Protein AF-A0AAV2BQ75-F1 (afdb_monomer)

Nearest PDB structures (foldseek):
  1y71-assembly1_A  TM=6.476E-01  e=4.345E-01  Bacillus cereus
  1y71-assembly1_B  TM=6.390E-01  e=4.928E-01  Bacillus cereus
  8b6c-assembly1_T  TM=7.283E-01  e=1.531E+00  Oryctolagus cuniculus
  3df6-assembly2_D  TM=4.622E-01  e=3.696E+00  Captovirus AFV1
  8hq2-assembly2_E  TM=2.803E-01  e=2.873E+00  Homo sapiens

Solvent-accessible surface area (backbone atoms only — not comparable to full-atom values): 13532 Å² total; per-residue (Å²): 79,77,47,79,46,79,44,65,42,54,46,90,78,54,55,34,51,65,51,55,46,41,65,40,67,49,46,47,75,82,39,72,67,51,47,33,36,37,42,36,36,46,74,87,61,101,66,86,51,73,66,51,53,54,52,48,53,55,50,54,53,51,54,50,41,41,77,72,72,44,84,65,92,48,71,67,48,45,51,55,50,41,58,71,75,35,74,91,54,92,80,81,89,82,54,73,65,60,50,53,53,55,60,68,69,51,66,98,73,72,84,67,72,81,71,48,89,56,47,20,19,40,26,31,25,61,95,45,50,51,30,36,41,33,12,57,43,72,75,85,87,57,60,67,83,78,54,70,70,52,59,73,47,76,49,74,57,75,80,86,66,96,63,86,72,88,48,72,73,36,79,48,72,47,75,56,96,94,39,80,38,50,26,34,24,75,40,75,60,88,69,28,35,30,30,41,41,39,39,74,51,91,56,98,71,70,99,44,68,38,77,51,97,61,87,46,71,49,80,42,74,62,84,127

Structure (mmCIF, N/CA/C/O backbone):
data_AF-A0AAV2BQ75-F1
#
_entry.id   AF-A0AAV2BQ75-F1
#
loop_
_atom_site.group_PDB
_atom_site.id
_atom_site.type_symbol
_atom_site.label_atom_id
_atom_site.label_alt_id
_atom_site.label_comp_id
_atom_site.label_asym_id
_atom_site.label_entity_id
_atom_site.label_seq_id
_atom_site.pdbx_PDB_ins_code
_atom_site.Cartn_x
_atom_site.Cartn_y
_atom_site.Cartn_z
_atom_site.occupancy
_atom_site.B_iso_or_equiv
_atom_site.auth_seq_id
_atom_site.auth_comp_id
_atom_site.auth_asym_id
_atom_site.auth_atom_id
_atom_site.pdbx_PDB_model_num
ATOM 1 N N . LYS A 1 1 ? -0.946 -19.170 2.692 1.00 85.62 1 LYS A N 1
ATOM 2 C CA . LYS A 1 1 ? -2.153 -18.372 3.046 1.00 85.62 1 LYS A CA 1
ATOM 3 C C . LYS A 1 1 ? -2.328 -17.271 2.005 1.00 85.62 1 LYS A C 1
ATOM 5 O O . LYS A 1 1 ? -1.313 -16.802 1.504 1.00 85.62 1 LYS A O 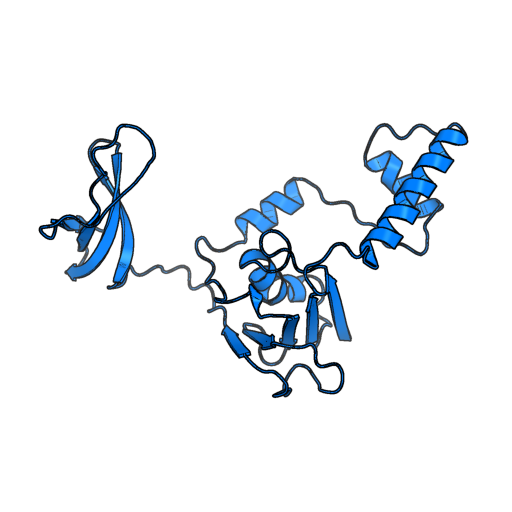1
ATOM 10 N N . GLN A 1 2 ? -3.557 -16.873 1.676 1.00 89.44 2 GLN A N 1
ATOM 11 C CA . GLN A 1 2 ? -3.816 -15.826 0.682 1.00 89.44 2 GLN A CA 1
ATOM 12 C C . GLN A 1 2 ? -4.398 -14.579 1.350 1.00 89.44 2 GLN A C 1
ATOM 14 O O . GLN A 1 2 ? -5.276 -14.702 2.202 1.00 89.44 2 GLN A O 1
ATOM 19 N N . LEU A 1 3 ? -3.894 -13.401 0.978 1.00 91.56 3 LEU A N 1
ATOM 20 C CA . LEU A 1 3 ? -4.426 -12.112 1.421 1.00 91.56 3 LEU A CA 1
ATOM 21 C C . LEU A 1 3 ? -5.226 -11.452 0.296 1.00 91.56 3 LEU A C 1
ATOM 23 O O . LEU A 1 3 ? -4.747 -11.349 -0.832 1.00 91.56 3 LEU A O 1
ATOM 27 N N . HIS A 1 4 ? -6.410 -10.941 0.620 1.00 92.00 4 HIS A N 1
ATOM 28 C CA . HIS A 1 4 ? -7.201 -10.120 -0.289 1.00 92.00 4 HIS A CA 1
ATOM 29 C C . HIS A 1 4 ? -7.451 -8.760 0.349 1.00 92.00 4 HIS A C 1
ATOM 31 O O . HIS A 1 4 ? -8.063 -8.668 1.410 1.00 92.00 4 HIS A O 1
ATOM 37 N N . ILE A 1 5 ? -6.968 -7.714 -0.311 1.00 91.31 5 ILE A N 1
ATOM 38 C CA . ILE A 1 5 ? -7.196 -6.323 0.063 1.00 91.31 5 ILE A CA 1
ATOM 39 C C . ILE A 1 5 ? -8.213 -5.744 -0.917 1.00 91.31 5 ILE A C 1
ATOM 41 O O . ILE A 1 5 ? -8.150 -6.007 -2.123 1.00 91.31 5 ILE A O 1
ATOM 45 N N . ILE A 1 6 ? -9.153 -4.968 -0.390 1.00 88.62 6 ILE A N 1
ATOM 46 C CA . ILE A 1 6 ? -10.115 -4.195 -1.169 1.00 88.62 6 ILE A CA 1
ATOM 47 C C . ILE A 1 6 ? -9.993 -2.752 -0.698 1.00 88.62 6 ILE A C 1
ATOM 49 O O . ILE A 1 6 ? -10.130 -2.482 0.494 1.00 88.62 6 ILE A O 1
ATOM 53 N N . SER A 1 7 ? -9.729 -1.844 -1.627 1.00 86.12 7 SER A N 1
ATOM 54 C CA . SER A 1 7 ? -9.770 -0.408 -1.372 1.00 86.12 7 SER A CA 1
ATOM 55 C C . SER A 1 7 ? -10.522 0.300 -2.486 1.00 86.12 7 SER A C 1
ATOM 57 O O . SER A 1 7 ? -10.735 -0.236 -3.576 1.00 86.12 7 SER A O 1
ATOM 59 N N . ASP A 1 8 ? -10.893 1.535 -2.220 1.00 82.06 8 ASP A N 1
ATOM 60 C CA . ASP A 1 8 ? -11.252 2.492 -3.245 1.00 82.06 8 ASP A CA 1
ATOM 61 C C . ASP A 1 8 ? -10.046 2.844 -4.136 1.00 82.06 8 ASP A C 1
ATOM 63 O O . ASP A 1 8 ? -8.888 2.467 -3.905 1.00 82.06 8 ASP A O 1
ATOM 67 N N . SER A 1 9 ? -10.365 3.515 -5.239 1.00 74.56 9 SER A N 1
ATOM 68 C CA . SER A 1 9 ? -9.457 3.795 -6.347 1.00 74.56 9 SER A CA 1
ATOM 69 C C . SER A 1 9 ? -8.717 5.145 -6.365 1.00 74.56 9 SER A C 1
ATOM 71 O O . SER A 1 9 ? -8.009 5.367 -7.353 1.00 74.56 9 SER A O 1
ATOM 73 N N . PRO A 1 10 ? -8.790 6.084 -5.399 1.00 77.75 10 PRO A N 1
ATOM 74 C CA . PRO A 1 10 ? -7.990 7.307 -5.489 1.00 77.75 10 PRO A CA 1
ATOM 75 C C . PRO A 1 10 ? -6.496 7.014 -5.705 1.00 77.75 10 PRO A C 1
ATOM 77 O O . PRO A 1 10 ? -5.857 6.284 -4.940 1.00 77.75 10 PRO A O 1
ATOM 80 N N . THR A 1 11 ? -5.924 7.564 -6.779 1.00 74.81 11 THR A N 1
ATOM 81 C CA . THR A 1 11 ? -4.524 7.310 -7.158 1.00 74.81 11 THR A CA 1
ATOM 82 C C . THR A 1 11 ? -3.524 7.957 -6.222 1.00 74.81 11 THR A C 1
ATOM 84 O O . THR A 1 11 ? -2.454 7.395 -6.006 1.00 74.81 11 THR A O 1
ATOM 87 N N . SER A 1 12 ? -3.879 9.090 -5.620 1.00 74.06 12 SER A N 1
ATOM 88 C CA . SER A 1 12 ? -3.068 9.738 -4.590 1.00 74.06 12 SER A CA 1
ATOM 89 C C . SER A 1 12 ? -2.943 8.880 -3.328 1.00 74.06 12 SER A C 1
ATOM 91 O O . SER A 1 12 ? -1.886 8.880 -2.703 1.00 74.06 12 SER A O 1
ATOM 93 N N . GLN A 1 13 ? -3.979 8.108 -2.982 1.00 80.25 13 GLN A N 1
ATOM 94 C CA . GLN A 1 13 ? -4.044 7.383 -1.714 1.00 80.25 13 GLN A CA 1
ATOM 95 C C . GLN A 1 13 ? -3.661 5.908 -1.830 1.00 80.25 13 GLN A C 1
ATOM 97 O O . GLN A 1 13 ? -2.773 5.467 -1.106 1.00 80.25 13 GLN A O 1
ATOM 102 N N . TYR A 1 14 ? -4.284 5.149 -2.737 1.00 86.62 14 TYR A N 1
ATOM 103 C CA . TYR A 1 14 ? -4.136 3.688 -2.782 1.00 86.62 14 TYR A CA 1
ATOM 104 C C . TYR A 1 14 ? -3.315 3.204 -3.975 1.00 86.62 14 TYR A C 1
ATOM 106 O O . TYR A 1 14 ? -2.436 2.357 -3.809 1.00 86.62 14 TYR A O 1
ATOM 114 N N . ARG A 1 15 ? -3.533 3.778 -5.165 1.00 87.88 15 ARG A N 1
ATOM 115 C CA . ARG A 1 15 ? -2.855 3.373 -6.412 1.00 87.88 15 ARG A CA 1
ATOM 116 C C . ARG A 1 15 ? -1.579 4.186 -6.675 1.00 87.88 15 ARG A C 1
ATOM 118 O O . ARG A 1 15 ? -1.436 4.801 -7.734 1.00 87.88 15 ARG A O 1
ATOM 125 N N . ASN A 1 16 ? -0.658 4.175 -5.708 1.00 89.19 16 ASN A N 1
ATOM 126 C CA . ASN A 1 16 ? 0.615 4.898 -5.770 1.00 89.19 16 ASN A CA 1
ATOM 127 C C . ASN A 1 16 ? 1.842 3.974 -5.629 1.00 89.19 16 ASN A C 1
ATOM 129 O O . ASN A 1 16 ? 1.760 2.847 -5.139 1.00 89.19 16 ASN A O 1
ATOM 133 N N . LYS A 1 17 ? 3.009 4.490 -6.037 1.00 90.31 17 LYS A N 1
ATOM 134 C CA . LYS A 1 17 ? 4.278 3.743 -6.058 1.00 90.31 17 LYS A CA 1
ATOM 135 C C . LYS A 1 17 ? 4.732 3.233 -4.685 1.00 90.31 17 LYS A C 1
ATOM 137 O O . LYS A 1 17 ? 5.311 2.154 -4.621 1.00 90.31 17 LYS A O 1
ATOM 142 N N . ARG A 1 18 ? 4.468 3.977 -3.602 1.00 90.81 18 ARG A N 1
ATOM 143 C CA . ARG A 1 18 ? 4.862 3.583 -2.239 1.00 90.81 18 ARG A CA 1
ATOM 144 C C . ARG A 1 18 ? 4.052 2.377 -1.779 1.00 90.81 18 ARG A C 1
ATOM 146 O O . ARG A 1 18 ? 4.634 1.403 -1.324 1.00 90.81 18 ARG A O 1
ATOM 153 N N . ASN A 1 19 ? 2.738 2.389 -1.991 1.00 92.50 19 ASN A N 1
ATOM 154 C CA . ASN A 1 19 ? 1.882 1.258 -1.630 1.00 92.50 19 ASN A CA 1
ATOM 155 C C . ASN A 1 19 ? 2.223 -0.005 -2.411 1.00 92.50 19 ASN A C 1
ATOM 157 O O . ASN A 1 19 ? 2.259 -1.085 -1.832 1.00 92.50 19 ASN A O 1
ATOM 161 N N . PHE A 1 20 ? 2.499 0.117 -3.710 1.00 92.94 20 PHE A N 1
ATOM 162 C CA . PHE A 1 20 ? 2.919 -1.030 -4.514 1.00 92.94 20 PHE A CA 1
ATOM 163 C C . PHE A 1 20 ? 4.245 -1.614 -4.016 1.00 92.94 20 PHE A C 1
ATOM 165 O O . PHE A 1 20 ? 4.378 -2.833 -3.925 1.00 92.94 20 PHE A O 1
ATOM 172 N N . TYR A 1 21 ? 5.188 -0.757 -3.615 1.00 92.00 21 TYR A N 1
ATOM 173 C CA . TYR A 1 21 ? 6.437 -1.189 -2.994 1.00 92.00 21 TYR A CA 1
ATOM 174 C C . TYR A 1 21 ? 6.192 -1.916 -1.663 1.00 92.00 21 TYR A C 1
ATOM 176 O O . TYR A 1 21 ? 6.639 -3.052 -1.508 1.00 92.00 21 TYR A O 1
ATOM 184 N N . LEU A 1 22 ? 5.416 -1.328 -0.741 1.00 91.81 22 LEU A N 1
ATOM 185 C CA . LEU A 1 22 ? 5.074 -1.949 0.549 1.00 91.81 22 LEU A CA 1
ATOM 186 C C . LEU A 1 22 ? 4.378 -3.302 0.365 1.00 91.81 22 LEU A C 1
ATOM 188 O O . LEU A 1 22 ? 4.742 -4.288 1.004 1.00 91.81 22 LEU A O 1
ATOM 192 N N . PHE A 1 23 ? 3.410 -3.363 -0.550 1.00 93.12 23 PHE A N 1
ATOM 193 C CA . PHE A 1 23 ? 2.672 -4.580 -0.878 1.00 93.12 23 PHE A CA 1
ATOM 194 C C . PHE A 1 23 ? 3.583 -5.694 -1.409 1.00 93.12 23 PHE A C 1
ATOM 196 O O . PHE A 1 23 ? 3.305 -6.869 -1.183 1.00 93.12 23 PHE A O 1
ATOM 203 N N . THR A 1 24 ? 4.675 -5.329 -2.083 1.00 91.69 24 THR A N 1
ATOM 204 C CA . THR A 1 24 ? 5.615 -6.285 -2.680 1.00 91.69 24 THR A CA 1
ATOM 205 C C . THR A 1 24 ? 6.710 -6.719 -1.705 1.00 91.69 24 THR A C 1
ATOM 207 O O . THR A 1 24 ? 6.972 -7.911 -1.574 1.00 91.69 24 THR A O 1
ATOM 210 N N . LYS A 1 25 ? 7.365 -5.765 -1.029 1.00 87.38 25 LYS A N 1
ATOM 211 C CA . LYS A 1 25 ? 8.604 -5.994 -0.261 1.00 87.38 25 LYS A CA 1
ATOM 212 C C . LYS A 1 25 ? 8.381 -6.078 1.251 1.00 87.38 25 LYS A C 1
ATOM 214 O O . LYS A 1 25 ? 9.019 -6.894 1.909 1.00 87.38 25 LYS A O 1
ATOM 219 N N . GLU A 1 26 ? 7.476 -5.273 1.806 1.00 86.62 26 GLU A N 1
ATOM 220 C CA . GLU A 1 26 ? 7.269 -5.207 3.261 1.00 86.62 26 GLU A CA 1
ATOM 221 C C . GLU A 1 26 ? 6.227 -6.216 3.748 1.00 86.62 26 GLU A C 1
ATOM 223 O O .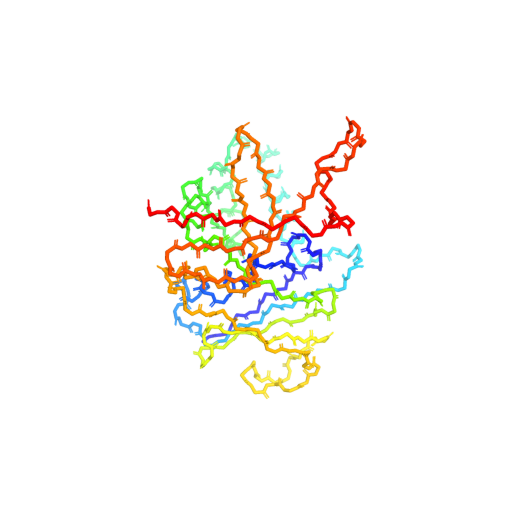 GLU A 1 26 ? 6.397 -6.824 4.804 1.00 86.62 26 GLU A O 1
ATOM 228 N N . LEU A 1 27 ? 5.182 -6.475 2.956 1.00 86.06 27 LEU A N 1
ATOM 229 C CA . LEU A 1 27 ? 4.069 -7.351 3.336 1.00 86.06 27 LEU A CA 1
ATOM 230 C C . LEU A 1 27 ? 4.527 -8.737 3.829 1.00 86.06 27 LEU A C 1
ATOM 232 O O . LEU A 1 27 ? 3.994 -9.271 4.803 1.00 86.06 27 LEU A O 1
ATOM 236 N N . VAL A 1 28 ? 5.532 -9.319 3.175 1.00 83.75 28 VAL A N 1
ATOM 237 C CA . VAL A 1 28 ? 6.062 -10.647 3.519 1.00 83.75 28 VAL A CA 1
ATOM 238 C C . VAL A 1 28 ? 6.806 -10.689 4.847 1.00 83.75 28 VAL A C 1
ATOM 240 O O . VAL A 1 28 ? 6.836 -11.750 5.470 1.00 83.75 28 VAL A O 1
ATOM 243 N N . LYS A 1 29 ? 7.375 -9.564 5.298 1.00 83.75 29 LYS A N 1
ATOM 244 C CA . LYS A 1 29 ? 8.092 -9.485 6.578 1.00 83.75 29 LYS A CA 1
ATOM 245 C C . LYS A 1 29 ? 7.123 -9.654 7.745 1.00 83.75 29 LYS A C 1
ATOM 247 O O . LYS A 1 29 ? 7.411 -10.385 8.685 1.00 83.75 29 LYS A O 1
ATOM 252 N N . TYR A 1 30 ? 5.941 -9.050 7.633 1.00 82.81 30 TYR A N 1
ATOM 253 C CA . TYR A 1 30 ? 4.885 -9.147 8.643 1.00 82.81 30 TYR A CA 1
ATOM 254 C C . TYR A 1 30 ? 4.094 -10.454 8.557 1.00 82.81 30 TYR A C 1
ATOM 256 O O . TYR A 1 30 ? 3.595 -10.953 9.565 1.00 82.81 30 TYR A O 1
ATOM 264 N N . PHE A 1 31 ? 3.984 -11.036 7.360 1.00 87.25 31 PHE A N 1
ATOM 265 C CA . PHE A 1 31 ? 3.187 -12.239 7.135 1.00 87.25 31 PHE A CA 1
ATOM 266 C C . PHE A 1 31 ? 3.961 -13.311 6.343 1.00 87.25 31 PHE A C 1
ATOM 268 O O . PHE A 1 31 ? 3.593 -13.635 5.209 1.00 87.25 31 PHE A O 1
ATOM 275 N N . PRO A 1 32 ? 4.980 -13.961 6.940 1.00 86.25 32 PRO A N 1
ATOM 276 C CA . PRO A 1 32 ? 5.860 -14.913 6.241 1.00 86.25 32 PRO A CA 1
ATOM 277 C C . PRO A 1 32 ? 5.143 -16.172 5.715 1.00 86.25 32 PRO A C 1
ATOM 279 O O . PRO A 1 32 ? 5.633 -16.866 4.818 1.00 86.25 32 PRO A O 1
ATOM 282 N N . ALA A 1 33 ? 3.953 -16.467 6.250 1.00 91.00 33 ALA A N 1
ATOM 283 C CA . ALA A 1 33 ? 3.084 -17.561 5.811 1.00 91.00 33 ALA A CA 1
ATOM 284 C C . ALA A 1 33 ? 2.223 -17.223 4.571 1.00 91.00 33 ALA A C 1
ATOM 286 O O . ALA A 1 33 ? 1.452 -18.078 4.099 1.00 91.00 33 ALA A O 1
ATOM 287 N N . LEU A 1 34 ? 2.289 -15.989 4.055 1.00 92.00 34 LEU A N 1
ATOM 288 C CA . LEU A 1 34 ? 1.624 -15.627 2.807 1.00 92.00 34 LEU A CA 1
ATOM 289 C C . LEU A 1 34 ? 2.283 -16.336 1.626 1.00 92.00 34 LEU A C 1
ATOM 291 O O . LEU A 1 34 ? 3.501 -16.389 1.482 1.00 92.00 34 LEU A O 1
ATOM 295 N N . THR A 1 35 ? 1.436 -16.903 0.778 1.00 93.19 35 THR A N 1
ATOM 296 C CA . THR A 1 35 ? 1.819 -17.539 -0.486 1.00 93.19 35 THR A CA 1
ATOM 297 C C . THR A 1 35 ? 1.479 -16.637 -1.663 1.00 93.19 35 THR A C 1
ATOM 299 O O . THR A 1 35 ? 2.180 -16.652 -2.667 1.00 93.19 35 THR A O 1
ATOM 302 N N . SER A 1 36 ? 0.424 -15.834 -1.527 1.00 93.50 36 SER A N 1
ATOM 303 C CA . SER A 1 36 ? -0.004 -14.866 -2.526 1.00 93.50 36 SER A CA 1
ATOM 304 C C . SER A 1 36 ? -0.873 -13.778 -1.899 1.00 93.50 36 SER A C 1
ATOM 306 O O . SER A 1 36 ? -1.434 -13.952 -0.811 1.00 93.50 36 SER A O 1
ATOM 308 N N . ALA A 1 37 ? -0.986 -12.652 -2.592 1.00 94.75 37 ALA A N 1
ATOM 309 C CA . ALA A 1 37 ? -1.850 -11.553 -2.203 1.00 94.75 37 ALA A CA 1
ATOM 310 C C . ALA A 1 37 ? -2.477 -10.897 -3.438 1.00 94.75 37 ALA A C 1
ATOM 312 O O . ALA A 1 37 ? -1.868 -10.847 -4.506 1.00 94.75 37 ALA A O 1
ATOM 313 N N . THR A 1 38 ? -3.687 -10.365 -3.297 1.00 95.00 38 THR A N 1
ATOM 314 C CA . THR A 1 38 ? -4.315 -9.504 -4.307 1.00 95.00 38 THR A CA 1
ATOM 315 C C . THR A 1 38 ? -4.791 -8.222 -3.658 1.00 95.00 38 THR A C 1
ATOM 317 O O . THR A 1 38 ? -5.407 -8.281 -2.595 1.00 95.00 38 THR A O 1
ATOM 320 N N . TRP A 1 39 ? -4.607 -7.098 -4.331 1.00 94.50 39 TRP A N 1
ATOM 321 C CA . TRP A 1 39 ? -5.219 -5.835 -3.954 1.00 94.50 39 TRP A CA 1
ATOM 322 C C . TRP A 1 39 ? -6.145 -5.387 -5.079 1.00 94.50 39 TRP A C 1
ATOM 324 O O . TRP A 1 39 ? -5.709 -5.202 -6.213 1.00 94.50 39 TRP A O 1
ATOM 334 N N . ASN A 1 40 ? -7.433 -5.289 -4.764 1.00 92.69 40 ASN A N 1
ATOM 335 C CA . ASN A 1 40 ? -8.504 -4.944 -5.687 1.00 92.69 40 ASN A CA 1
ATOM 336 C C . ASN A 1 40 ? -8.954 -3.507 -5.436 1.00 92.69 40 ASN A C 1
ATOM 338 O O . ASN A 1 40 ? -9.166 -3.122 -4.285 1.00 92.69 40 ASN A O 1
ATOM 342 N N . TYR A 1 41 ? -9.122 -2.754 -6.516 1.00 89.81 41 TYR A N 1
ATOM 343 C CA . TYR A 1 41 ? -9.539 -1.360 -6.488 1.00 89.81 41 TYR A CA 1
ATOM 344 C C . TYR A 1 41 ? -10.950 -1.243 -7.061 1.00 89.81 41 TYR A C 1
ATOM 346 O O . TYR A 1 41 ? -11.195 -1.659 -8.194 1.00 89.81 41 TYR A O 1
ATOM 354 N N . THR A 1 42 ? -11.887 -0.693 -6.291 1.00 84.38 42 THR A N 1
ATOM 355 C CA . THR A 1 42 ? -13.255 -0.428 -6.769 1.00 84.38 42 THR A CA 1
ATOM 356 C C . THR A 1 42 ? -13.283 0.789 -7.689 1.00 84.38 42 THR A C 1
ATOM 358 O O . THR A 1 42 ? -12.391 1.619 -7.610 1.00 84.38 42 THR A O 1
ATOM 361 N N . GLU A 1 43 ? -14.291 0.939 -8.547 1.00 74.06 43 GLU A N 1
ATOM 362 C CA . GLU A 1 43 ? -14.456 2.108 -9.433 1.00 74.06 43 GLU A CA 1
ATOM 363 C C . GLU A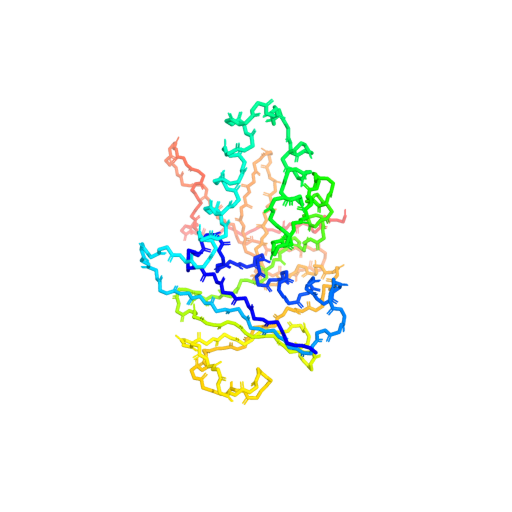 1 43 ? -14.321 3.459 -8.701 1.00 74.06 43 GLU A C 1
ATOM 365 O O . GLU A 1 43 ? -14.636 3.596 -7.515 1.00 74.06 43 GLU A O 1
ATOM 370 N N . SER A 1 44 ? -13.837 4.474 -9.423 1.00 63.06 44 SER A N 1
ATOM 371 C CA . SER A 1 44 ? -13.684 5.832 -8.889 1.00 63.06 44 SER A CA 1
ATOM 372 C C . SER A 1 44 ? -15.036 6.543 -8.916 1.00 63.06 44 SER A C 1
ATOM 374 O O . SER A 1 44 ? -15.376 7.214 -9.883 1.00 63.06 44 SER A O 1
ATOM 376 N N . GLY A 1 45 ? -15.825 6.385 -7.861 1.00 59.72 45 GLY A N 1
ATOM 377 C CA . GLY A 1 45 ? -17.093 7.088 -7.700 1.00 59.72 45 GLY A CA 1
ATOM 378 C C . GLY A 1 45 ? -17.672 6.808 -6.323 1.00 59.72 45 GLY A C 1
ATOM 379 O O . GLY A 1 45 ? -17.623 5.667 -5.890 1.00 59.72 45 GLY A O 1
ATOM 380 N N . HIS A 1 46 ? -18.149 7.871 -5.665 1.00 54.97 46 HIS A N 1
ATOM 381 C CA . HIS A 1 46 ? -18.767 8.058 -4.334 1.00 54.97 46 HIS A CA 1
ATOM 382 C C . HIS A 1 46 ? -19.592 6.912 -3.684 1.00 54.97 46 HIS A C 1
ATOM 384 O O . HIS A 1 46 ? -20.634 7.156 -3.074 1.00 54.97 46 HIS A O 1
ATOM 390 N N . GLY A 1 47 ? -19.151 5.663 -3.763 1.00 59.06 47 GLY A N 1
ATOM 391 C CA . GLY A 1 47 ? -19.714 4.528 -3.053 1.00 59.06 47 GLY A CA 1
ATOM 392 C C . GLY A 1 47 ? -18.995 4.354 -1.727 1.00 59.06 47 GLY A C 1
ATOM 393 O O . GLY A 1 47 ? -17.774 4.229 -1.697 1.00 59.06 47 GLY A O 1
ATOM 394 N N . LYS A 1 48 ? -19.756 4.324 -0.633 1.00 71.62 48 LYS A N 1
ATOM 395 C CA . LYS A 1 48 ? -19.239 3.856 0.655 1.00 71.62 48 LYS A CA 1
ATOM 396 C C . LYS A 1 48 ? -18.787 2.403 0.484 1.00 71.62 48 LYS A C 1
ATOM 398 O O . LYS A 1 48 ? -19.566 1.571 0.018 1.00 71.62 48 LYS A O 1
ATOM 403 N N . GLY A 1 49 ? -17.543 2.104 0.825 1.00 74.06 49 GLY A N 1
ATOM 404 C CA . GLY A 1 49 ? -16.977 0.763 0.790 1.00 74.06 49 GLY A CA 1
ATOM 405 C C . GLY A 1 49 ? -17.158 0.018 2.112 1.00 74.06 49 GLY A C 1
ATOM 406 O O . GLY A 1 49 ? -17.596 0.567 3.122 1.00 74.06 49 GLY A O 1
ATOM 407 N N . ALA A 1 50 ? -16.744 -1.251 2.136 1.00 78.75 50 ALA A N 1
ATOM 408 C CA . ALA A 1 50 ? -16.638 -2.016 3.381 1.00 78.75 50 ALA A CA 1
ATOM 409 C C . ALA A 1 50 ? -15.821 -1.298 4.488 1.00 78.75 50 ALA A C 1
ATOM 411 O O . ALA A 1 50 ? -16.242 -1.357 5.648 1.00 78.75 50 ALA A O 1
ATOM 412 N N . PRO A 1 51 ? -14.723 -0.568 4.177 1.00 79.38 51 PRO A N 1
ATOM 413 C CA . PRO A 1 51 ? -13.999 0.220 5.177 1.00 79.38 51 PRO A CA 1
ATOM 414 C C . PRO A 1 51 ? -14.858 1.287 5.872 1.00 79.38 51 PRO A C 1
ATOM 416 O O . PRO A 1 51 ? -14.709 1.489 7.077 1.00 79.38 51 PRO A O 1
ATOM 419 N N . ASP A 1 52 ? -15.800 1.921 5.164 1.00 84.56 52 ASP A N 1
ATOM 420 C CA . ASP A 1 52 ? -16.707 2.916 5.754 1.00 84.56 52 ASP A CA 1
ATOM 421 C C . ASP A 1 52 ? -17.652 2.289 6.781 1.00 84.56 52 ASP A C 1
ATOM 423 O O . ASP A 1 52 ? -17.971 2.909 7.796 1.00 84.56 52 ASP A O 1
ATOM 427 N N . GLY A 1 53 ? -18.075 1.042 6.549 1.00 87.88 53 GLY A N 1
ATOM 428 C CA . GLY A 1 53 ? -18.879 0.275 7.499 1.00 87.88 53 GLY A CA 1
ATOM 429 C C . GLY A 1 53 ? -18.124 0.007 8.800 1.00 87.88 53 GLY A C 1
ATOM 430 O O . GLY A 1 53 ? -18.642 0.288 9.880 1.00 87.88 53 GLY A O 1
ATOM 431 N N . ILE A 1 54 ? -16.870 -0.451 8.702 1.00 88.25 54 ILE A N 1
ATOM 432 C CA . ILE A 1 54 ? -15.995 -0.656 9.870 1.00 88.25 54 ILE A CA 1
ATOM 433 C C . ILE A 1 54 ? -15.779 0.674 10.603 1.00 88.25 54 ILE A C 1
ATOM 435 O O . ILE A 1 54 ? -15.953 0.747 11.819 1.00 88.25 54 ILE A O 1
ATOM 439 N N . GLY A 1 55 ? -15.475 1.744 9.862 1.00 90.50 55 GLY A N 1
ATOM 440 C CA . GLY A 1 55 ? -15.322 3.086 10.421 1.00 90.50 55 GLY A CA 1
ATOM 441 C C . GLY A 1 55 ? -16.587 3.586 11.123 1.00 90.50 55 GLY A C 1
ATOM 442 O O . GLY A 1 55 ? -16.496 4.225 12.169 1.00 90.50 55 GLY A O 1
ATOM 443 N N . SER A 1 56 ? -17.771 3.265 10.597 1.00 91.56 56 SER A N 1
ATOM 444 C CA . SER A 1 56 ? -19.051 3.603 11.223 1.00 91.56 56 SER A CA 1
ATOM 445 C C . SER A 1 56 ? -19.263 2.857 12.541 1.00 91.56 56 SER A C 1
ATOM 447 O O . SER A 1 56 ? -19.635 3.486 13.528 1.00 91.56 56 SER A O 1
ATOM 449 N N . VAL A 1 57 ? -18.971 1.552 12.591 1.00 93.31 57 VAL A N 1
ATOM 450 C CA . VAL A 1 57 ? -19.082 0.740 13.818 1.00 93.31 57 VAL A CA 1
ATOM 451 C C . VAL A 1 57 ? -18.141 1.252 14.908 1.00 93.31 57 VAL A C 1
ATOM 453 O O . VAL A 1 57 ? -18.557 1.393 16.057 1.00 93.31 57 VAL A O 1
ATOM 456 N N . ILE A 1 58 ? -16.896 1.578 14.546 1.00 94.31 58 ILE A N 1
ATOM 457 C CA . ILE A 1 58 ? -15.900 2.155 15.459 1.00 94.31 58 ILE A CA 1
ATOM 458 C C . ILE A 1 58 ? -16.411 3.475 16.046 1.00 94.31 58 ILE A C 1
ATOM 460 O O . ILE A 1 58 ? -16.441 3.626 17.267 1.00 94.31 58 ILE A O 1
ATOM 464 N N . LYS A 1 59 ? -16.859 4.405 15.190 1.00 93.94 59 LYS A N 1
ATOM 465 C CA . LYS A 1 59 ? -17.364 5.723 15.610 1.00 93.94 59 LYS A CA 1
ATOM 466 C C . LYS A 1 59 ? -18.580 5.601 16.520 1.00 93.94 59 LYS A C 1
ATOM 468 O O . LYS A 1 59 ? -18.545 6.097 17.636 1.00 93.94 59 LYS A O 1
ATOM 473 N N . GLN A 1 60 ? -19.597 4.846 16.102 1.00 95.12 60 GLN A N 1
ATOM 474 C CA . GLN A 1 60 ? -20.805 4.638 16.905 1.00 95.12 60 GLN A CA 1
ATOM 475 C C . GLN A 1 60 ? -20.500 3.992 18.262 1.00 95.12 60 GLN A C 1
ATOM 477 O O . GLN A 1 60 ? -21.128 4.325 19.264 1.00 95.12 60 GLN A O 1
ATOM 482 N N . SER A 1 61 ? -19.530 3.075 18.315 1.00 94.75 61 SER A N 1
ATOM 483 C CA . SER A 1 61 ? -19.136 2.423 19.567 1.00 94.75 61 SER A CA 1
ATOM 484 C C . SER A 1 61 ? -18.421 3.377 20.522 1.00 94.75 61 SER A C 1
ATOM 486 O O . SER A 1 61 ? -18.637 3.287 21.731 1.00 94.75 61 SER A O 1
ATOM 488 N N . ALA A 1 62 ? -17.601 4.288 19.993 1.00 95.38 62 ALA A N 1
ATOM 489 C CA . ALA A 1 62 ? -16.968 5.349 20.769 1.00 95.38 62 ALA A CA 1
ATOM 490 C C . ALA A 1 62 ? -18.002 6.381 21.251 1.00 95.38 62 ALA A C 1
ATOM 492 O O . ALA A 1 62 ? -18.064 6.649 22.448 1.00 95.38 62 ALA A O 1
ATOM 493 N N . ASP A 1 63 ? -18.879 6.863 20.363 1.00 96.50 63 ASP A N 1
ATOM 494 C CA . ASP A 1 63 ? -19.953 7.812 20.697 1.00 96.50 63 ASP A CA 1
ATOM 495 C C . ASP A 1 63 ? -20.861 7.258 21.801 1.00 96.50 63 ASP A C 1
ATOM 497 O O . ASP A 1 63 ? -21.190 7.949 22.764 1.00 96.50 63 ASP A O 1
ATOM 501 N N . LYS A 1 64 ? -21.220 5.971 21.709 1.00 96.56 64 LYS A N 1
ATOM 502 C CA . LYS A 1 64 ? -22.013 5.288 22.733 1.00 96.56 64 LYS A CA 1
ATOM 503 C C . LYS A 1 64 ? -21.276 5.187 24.068 1.00 96.56 64 LYS A C 1
ATOM 505 O O . LYS A 1 64 ? -21.899 5.359 25.109 1.00 96.56 64 LYS A O 1
ATOM 510 N N . ALA A 1 65 ? -19.969 4.923 24.060 1.00 96.38 65 ALA A N 1
ATOM 511 C CA . ALA A 1 65 ? -19.184 4.890 25.292 1.00 96.38 65 ALA A CA 1
ATOM 512 C C . ALA A 1 65 ? -19.160 6.265 25.981 1.00 96.38 65 ALA A C 1
ATOM 514 O O . ALA A 1 65 ? -19.352 6.326 27.196 1.00 96.38 65 ALA A O 1
ATOM 515 N N . VAL A 1 66 ? -19.010 7.348 25.210 1.00 97.00 66 VAL A N 1
ATOM 516 C CA . VAL A 1 66 ? -19.074 8.728 25.720 1.00 97.00 66 VAL A CA 1
ATOM 517 C C . VAL A 1 66 ? -20.461 9.057 26.265 1.00 97.00 66 VAL A C 1
ATOM 519 O O . VAL A 1 66 ? -20.578 9.562 27.378 1.00 97.00 66 VAL A O 1
ATOM 522 N N . ALA A 1 67 ? -21.525 8.697 25.542 1.00 96.88 67 ALA A N 1
ATOM 523 C CA . ALA A 1 67 ? -22.903 8.901 25.995 1.00 96.88 67 ALA A CA 1
ATOM 524 C C . ALA A 1 67 ? -23.238 8.142 27.296 1.00 96.88 67 ALA A C 1
ATOM 526 O O . ALA A 1 67 ? -24.090 8.577 28.066 1.00 96.88 67 ALA A O 1
ATOM 527 N N . GLU A 1 68 ? -22.559 7.023 27.558 1.00 96.38 68 GLU A N 1
ATOM 528 C CA . GLU A 1 68 ? -22.663 6.243 28.798 1.00 96.38 68 GLU A CA 1
ATOM 529 C C . GLU A 1 68 ? -21.756 6.772 29.931 1.00 96.38 68 GLU A C 1
ATOM 531 O O . GLU A 1 68 ? -21.672 6.145 30.986 1.00 96.38 68 GLU A O 1
ATOM 536 N N . GLY A 1 69 ? -21.084 7.913 29.735 1.00 95.00 69 GLY A N 1
ATOM 537 C CA . GLY A 1 69 ? -20.266 8.585 30.749 1.00 95.00 69 GLY A CA 1
ATOM 538 C C . GLY A 1 69 ? -18.790 8.174 30.782 1.00 95.00 69 GLY A C 1
ATOM 539 O O . GLY A 1 69 ? -18.133 8.400 31.793 1.00 95.00 69 GLY A O 1
ATOM 540 N N . ASN A 1 70 ? -18.262 7.551 29.720 1.00 94.50 70 ASN A N 1
ATOM 541 C CA . ASN A 1 70 ? -16.829 7.248 29.613 1.00 94.50 70 ASN A CA 1
ATOM 542 C C . ASN A 1 70 ? -16.092 8.371 28.875 1.00 94.50 70 ASN A C 1
ATOM 544 O O . ASN A 1 70 ? -16.456 8.704 27.751 1.00 94.50 70 ASN A O 1
ATOM 548 N N . ASP A 1 71 ? -14.994 8.869 29.435 1.00 95.06 71 ASP A N 1
ATOM 549 C CA . ASP A 1 71 ? -14.144 9.837 28.739 1.00 95.06 71 ASP A CA 1
ATOM 550 C C . ASP A 1 71 ? -13.151 9.143 27.792 1.00 95.06 71 ASP A C 1
ATOM 552 O O . ASP A 1 71 ? -12.515 8.146 28.144 1.00 95.06 71 ASP A O 1
ATOM 556 N N . ILE A 1 72 ? -12.993 9.697 26.585 1.00 95.62 72 ILE A N 1
ATOM 557 C CA . ILE A 1 72 ? -12.028 9.240 25.570 1.00 95.62 72 ILE A CA 1
ATOM 558 C C . ILE A 1 72 ? -11.120 10.422 25.178 1.00 95.62 72 ILE A C 1
ATOM 560 O O . ILE A 1 72 ? -11.326 11.033 24.129 1.00 95.62 72 ILE A O 1
ATOM 564 N N . PRO A 1 73 ? -10.149 10.803 26.030 1.00 95.19 73 PRO A N 1
ATOM 565 C CA . PRO A 1 73 ? -9.304 11.976 25.791 1.00 95.19 73 PRO A CA 1
ATOM 566 C C . PRO A 1 73 ? -8.180 11.725 24.776 1.00 95.19 73 PRO A C 1
ATOM 568 O O . PRO A 1 73 ? -7.635 12.676 24.219 1.00 95.19 73 PRO A O 1
ATOM 571 N N . ASP A 1 74 ? -7.816 10.462 24.545 1.00 94.12 74 ASP A N 1
ATOM 572 C CA . ASP A 1 74 ? -6.661 10.073 23.743 1.00 94.12 74 ASP A CA 1
ATOM 573 C C . ASP A 1 74 ? -6.873 8.737 23.002 1.00 94.12 74 ASP A C 1
ATOM 575 O O . ASP A 1 74 ? -7.890 8.044 23.140 1.00 94.12 74 ASP A O 1
ATOM 579 N N . THR A 1 75 ? -5.889 8.386 22.172 1.00 91.88 75 THR A N 1
ATOM 580 C CA . THR A 1 75 ? -5.897 7.170 21.351 1.00 91.88 75 THR A CA 1
ATOM 581 C C . THR A 1 75 ? -5.867 5.894 22.196 1.00 91.88 75 THR A C 1
ATOM 583 O O . THR A 1 75 ? -6.500 4.906 21.824 1.00 91.88 75 THR A O 1
ATOM 586 N N . ASP A 1 76 ? -5.185 5.901 23.344 1.00 93.44 76 ASP A N 1
ATOM 587 C CA . ASP A 1 76 ? -5.099 4.749 24.246 1.00 93.44 76 ASP A CA 1
ATOM 588 C C . ASP A 1 76 ? -6.458 4.423 24.875 1.00 93.44 76 ASP A C 1
ATOM 590 O O . ASP A 1 76 ? -6.875 3.259 24.930 1.00 93.44 76 ASP A O 1
ATOM 594 N N . ALA A 1 77 ? -7.180 5.449 25.325 1.00 95.00 77 ALA A N 1
ATOM 595 C CA . ALA A 1 77 ? -8.540 5.329 25.826 1.00 95.00 77 ALA A CA 1
ATOM 596 C C . ALA A 1 77 ? -9.473 4.795 24.733 1.00 95.00 77 ALA A C 1
ATOM 598 O O . ALA A 1 77 ? -10.213 3.834 24.971 1.00 95.00 77 ALA A O 1
ATOM 599 N N . LEU A 1 78 ? -9.375 5.333 23.511 1.00 94.31 78 LEU A N 1
ATOM 600 C CA . LEU A 1 78 ? -10.161 4.854 22.373 1.00 94.31 78 LEU A CA 1
ATOM 601 C C . LEU A 1 78 ? -9.873 3.373 22.095 1.00 94.31 78 LEU A C 1
ATOM 603 O O . LEU A 1 78 ? -10.796 2.571 21.957 1.00 94.31 78 LEU A O 1
ATOM 607 N N . PHE A 1 79 ? -8.602 2.979 22.067 1.00 93.81 79 PHE A N 1
ATOM 608 C CA . PHE A 1 79 ? -8.190 1.604 21.806 1.00 93.81 79 PHE A CA 1
ATOM 609 C C . PHE A 1 79 ? -8.760 0.611 22.829 1.00 93.81 79 PHE A C 1
ATOM 611 O O . PHE A 1 79 ? -9.261 -0.453 22.451 1.00 93.81 79 PHE A O 1
ATOM 618 N N . LYS A 1 80 ? -8.753 0.968 24.120 1.00 93.12 80 LYS A N 1
ATOM 619 C CA . LYS A 1 80 ? -9.355 0.160 25.198 1.00 93.12 80 LYS A CA 1
ATOM 620 C C . LYS A 1 80 ? -10.864 -0.008 25.009 1.00 93.12 80 LYS A C 1
ATOM 622 O O . LYS A 1 80 ? -11.379 -1.126 25.127 1.00 93.12 80 LYS A O 1
ATOM 627 N N . VAL A 1 81 ? -11.565 1.076 24.664 1.00 94.12 81 VAL A N 1
ATOM 628 C CA . VAL A 1 81 ? -13.007 1.049 24.372 1.00 94.12 81 VAL A CA 1
ATOM 629 C C . VAL A 1 81 ? -13.299 0.123 23.191 1.00 94.12 81 VAL A C 1
ATOM 631 O O . VAL A 1 81 ? -14.171 -0.743 23.291 1.00 94.12 81 VAL A O 1
ATOM 634 N N . LEU A 1 82 ? -12.539 0.241 22.099 1.00 93.94 82 LEU A N 1
ATOM 635 C CA . LEU A 1 82 ? -12.743 -0.567 20.895 1.00 93.94 82 LEU A CA 1
ATOM 636 C C . LEU A 1 82 ? -12.476 -2.053 21.131 1.00 93.94 82 LEU A C 1
ATOM 638 O O . LEU A 1 82 ? -13.283 -2.870 20.695 1.00 93.94 82 LEU A O 1
ATOM 642 N N . LYS A 1 83 ? -11.428 -2.426 21.875 1.00 92.50 83 LYS A N 1
ATOM 643 C CA . LYS A 1 83 ? -11.188 -3.841 22.217 1.00 92.50 83 LYS A CA 1
ATOM 644 C C . LYS A 1 83 ? -12.339 -4.474 22.990 1.00 92.50 83 LYS A C 1
ATOM 646 O O . LYS A 1 83 ? -12.609 -5.658 22.822 1.00 92.50 83 LYS A O 1
ATOM 651 N N . THR A 1 84 ? -13.005 -3.686 23.827 1.00 91.38 84 THR A N 1
ATOM 652 C CA . THR A 1 84 ? -14.110 -4.169 24.661 1.00 91.38 84 THR A CA 1
ATOM 653 C C . THR A 1 84 ? -15.414 -4.243 23.871 1.00 91.38 84 THR A C 1
ATOM 655 O O . THR A 1 84 ? -16.144 -5.227 23.961 1.00 91.38 84 THR A O 1
ATOM 658 N N . ARG A 1 85 ? -15.721 -3.204 23.087 1.00 92.44 85 ARG A N 1
ATOM 659 C CA . ARG A 1 85 ? -17.029 -3.038 22.432 1.00 92.44 85 ARG A CA 1
ATOM 660 C C . ARG A 1 85 ? -17.087 -3.582 21.006 1.00 92.44 85 ARG A C 1
ATOM 662 O O . ARG A 1 85 ? -18.170 -3.899 20.529 1.00 92.44 85 ARG A O 1
ATOM 669 N N . CYS A 1 86 ? -15.945 -3.707 20.335 1.00 92.44 86 CYS A N 1
ATOM 670 C CA . CYS A 1 86 ? -15.827 -4.176 18.955 1.00 92.44 86 CYS A CA 1
ATOM 671 C C . CYS A 1 86 ? -14.927 -5.426 18.856 1.00 92.44 86 CYS A C 1
ATOM 673 O O . CYS A 1 86 ? -13.951 -5.399 18.109 1.00 92.44 86 CYS A O 1
ATOM 675 N N . PRO A 1 87 ? -15.226 -6.546 19.548 1.00 88.62 87 PRO A N 1
ATOM 676 C CA . PRO A 1 87 ? -14.345 -7.723 19.555 1.00 88.62 87 PRO A CA 1
ATOM 677 C C . PRO A 1 87 ? -14.161 -8.367 18.170 1.00 88.62 87 PRO A C 1
ATOM 679 O O . PRO A 1 87 ? -13.190 -9.082 17.944 1.00 88.62 87 PRO A O 1
ATOM 682 N N . GLY A 1 88 ? -15.077 -8.108 17.229 1.00 88.19 88 GLY A N 1
ATOM 683 C CA . GLY A 1 88 ? -14.959 -8.542 15.834 1.00 88.19 88 GLY A CA 1
ATOM 684 C C . GLY A 1 88 ? -14.040 -7.673 14.966 1.00 88.19 88 GLY A C 1
ATOM 685 O O . GLY A 1 88 ? -13.798 -8.023 13.814 1.00 88.19 88 GLY A O 1
ATOM 686 N N . VAL A 1 89 ? -13.539 -6.547 15.484 1.00 87.81 89 VAL A N 1
ATOM 687 C CA . VAL A 1 89 ? -12.634 -5.639 14.773 1.00 87.81 89 VAL A CA 1
ATOM 688 C C . VAL A 1 89 ? -11.244 -5.759 15.380 1.00 87.81 89 VAL A C 1
ATOM 690 O O . VAL A 1 89 ? -11.020 -5.419 16.539 1.00 87.81 89 VAL A O 1
ATOM 693 N N . PHE A 1 90 ? -10.288 -6.216 14.577 1.00 87.00 90 PHE A N 1
ATOM 694 C CA . PHE A 1 90 ? -8.889 -6.197 14.974 1.00 87.00 90 PHE A CA 1
ATOM 695 C C . PHE A 1 90 ? -8.339 -4.774 14.853 1.00 87.00 90 PHE A C 1
ATOM 697 O O . PHE A 1 90 ? -8.311 -4.204 13.762 1.00 87.00 90 PHE A O 1
ATOM 704 N N . THR A 1 91 ? -7.895 -4.208 15.970 1.00 86.75 91 THR A N 1
ATOM 705 C CA . THR A 1 91 ? -7.275 -2.884 16.032 1.00 86.75 91 THR A CA 1
ATOM 706 C C . THR A 1 91 ? -5.811 -3.009 16.442 1.00 86.75 91 THR A C 1
ATOM 708 O O . THR A 1 91 ? -5.454 -3.819 17.300 1.00 86.75 91 THR A O 1
ATOM 711 N N . THR A 1 92 ? -4.957 -2.169 15.857 1.00 87.94 92 THR A N 1
ATOM 712 C CA . THR A 1 92 ? -3.557 -1.999 16.264 1.00 87.94 92 THR A CA 1
ATOM 713 C C . THR A 1 92 ? -3.257 -0.519 16.437 1.00 87.94 92 THR A C 1
ATOM 715 O O . THR A 1 92 ? -3.837 0.312 15.738 1.00 87.94 92 THR A O 1
ATOM 718 N N . MET A 1 93 ? -2.366 -0.197 17.369 1.00 90.00 93 MET A N 1
ATOM 719 C CA . MET A 1 93 ? -1.798 1.143 17.479 1.00 90.00 93 MET A CA 1
ATOM 720 C C . MET A 1 93 ? -0.576 1.236 16.568 1.00 90.00 93 MET A C 1
ATOM 722 O O . MET A 1 93 ? 0.138 0.248 16.405 1.00 90.00 93 MET A O 1
ATOM 726 N N . VAL A 1 94 ? -0.374 2.405 15.968 1.00 89.62 94 VAL A N 1
ATOM 727 C CA . VAL A 1 94 ? 0.803 2.729 15.157 1.00 89.62 94 VAL A CA 1
ATOM 728 C C . VAL A 1 94 ? 1.410 3.984 15.765 1.00 89.62 94 VAL A C 1
ATOM 730 O O . VAL A 1 94 ? 0.744 5.016 15.850 1.00 89.62 94 VAL A O 1
ATOM 733 N N . SER A 1 95 ? 2.639 3.866 16.247 1.00 91.25 95 SER A N 1
ATOM 734 C CA . SER A 1 95 ? 3.410 4.957 16.833 1.00 91.25 95 SER A CA 1
ATOM 735 C C . SER A 1 95 ? 4.134 5.769 15.759 1.00 91.25 95 SER A C 1
ATOM 737 O O . SER A 1 95 ? 4.328 5.319 14.630 1.00 91.25 95 SER A O 1
ATOM 739 N N . GLU A 1 96 ? 4.584 6.971 16.116 1.00 92.62 96 GLU A N 1
ATOM 740 C CA . GLU A 1 96 ? 5.417 7.790 15.229 1.00 92.62 96 GLU A CA 1
ATOM 741 C C . GLU A 1 96 ? 6.754 7.104 14.901 1.00 92.62 96 GLU A C 1
ATOM 743 O O . GLU A 1 96 ? 7.243 7.198 13.777 1.00 92.62 96 GLU A O 1
ATOM 748 N N . SER A 1 97 ? 7.321 6.348 15.848 1.00 92.38 97 SER A N 1
ATOM 749 C CA . SER A 1 97 ? 8.493 5.504 15.595 1.00 92.38 97 SER A CA 1
ATOM 750 C C . SER A 1 97 ? 8.227 4.457 14.516 1.00 92.38 97 SER A C 1
ATOM 752 O O . SER A 1 97 ? 9.043 4.343 13.606 1.00 92.38 97 SER A O 1
ATOM 754 N N . ASP A 1 98 ? 7.073 3.777 14.546 1.00 89.06 98 ASP A N 1
ATOM 755 C CA . ASP A 1 98 ? 6.722 2.772 13.530 1.00 89.06 98 ASP A CA 1
ATOM 756 C C . ASP A 1 98 ? 6.654 3.400 12.128 1.00 89.06 98 ASP A C 1
ATOM 758 O O . ASP A 1 98 ? 7.107 2.816 11.142 1.00 89.06 98 ASP A O 1
ATOM 762 N N . ILE A 1 99 ? 6.111 4.620 12.032 1.00 89.75 99 ILE A N 1
ATOM 763 C CA . ILE A 1 99 ? 6.033 5.371 10.772 1.00 89.75 99 ILE A CA 1
ATOM 764 C C . ILE A 1 99 ? 7.440 5.736 10.292 1.00 89.75 99 ILE A C 1
ATOM 766 O O . ILE A 1 99 ? 7.795 5.444 9.151 1.00 89.75 99 ILE A O 1
ATOM 770 N N . ASN A 1 100 ? 8.255 6.325 11.169 1.00 91.44 100 ASN A N 1
ATOM 771 C CA . ASN A 1 100 ? 9.607 6.774 10.844 1.00 91.44 100 ASN A CA 1
ATOM 772 C C . ASN A 1 100 ? 10.530 5.621 10.426 1.00 91.44 100 ASN A C 1
ATOM 774 O O . ASN A 1 100 ? 11.378 5.798 9.552 1.00 91.44 100 ASN A O 1
ATOM 778 N N . GLU A 1 101 ? 10.390 4.445 11.036 1.00 89.12 101 GLU A N 1
ATOM 779 C CA . GLU A 1 101 ? 11.143 3.245 10.659 1.00 89.12 101 GLU A CA 1
ATOM 780 C C . GLU A 1 101 ? 10.821 2.807 9.228 1.00 89.12 101 GLU A C 1
ATOM 782 O O . GLU A 1 101 ? 11.733 2.562 8.435 1.00 89.12 101 GLU A O 1
ATOM 787 N N . ILE A 1 102 ? 9.538 2.781 8.862 1.00 86.50 102 ILE A N 1
ATOM 788 C CA . ILE A 1 102 ? 9.110 2.418 7.507 1.00 86.50 102 ILE A CA 1
ATOM 789 C C . ILE A 1 102 ? 9.484 3.496 6.493 1.00 86.50 102 ILE A C 1
ATOM 791 O O . ILE A 1 102 ? 9.911 3.166 5.386 1.00 86.50 102 ILE A O 1
ATOM 795 N N . GLU A 1 103 ? 9.385 4.775 6.856 1.00 87.19 103 GLU A N 1
ATOM 796 C CA . GLU A 1 103 ? 9.820 5.872 5.991 1.00 87.19 103 GLU A CA 1
ATOM 797 C C . GLU A 1 103 ? 11.314 5.794 5.664 1.00 87.19 103 GLU A C 1
ATOM 799 O O . GLU A 1 103 ? 11.687 5.946 4.501 1.00 87.19 103 GLU A O 1
ATOM 804 N N . LYS A 1 104 ? 12.155 5.478 6.655 1.00 86.06 104 LYS A N 1
ATOM 805 C CA . LYS A 1 104 ? 13.600 5.269 6.466 1.00 86.06 104 LYS A CA 1
ATOM 806 C C . LYS A 1 104 ? 13.929 4.016 5.657 1.00 86.06 104 LYS A C 1
ATOM 808 O O . LYS A 1 104 ? 14.970 3.980 5.011 1.00 86.06 104 LYS A O 1
ATOM 813 N N . ALA A 1 105 ? 13.067 3.001 5.688 1.00 82.56 105 ALA A N 1
ATOM 814 C CA . ALA A 1 105 ? 13.256 1.763 4.936 1.00 82.56 105 ALA A CA 1
ATOM 815 C C . ALA A 1 105 ? 12.904 1.889 3.441 1.00 82.56 105 ALA A C 1
ATOM 817 O O . ALA A 1 105 ? 13.204 0.980 2.660 1.00 82.56 105 ALA A O 1
ATOM 818 N N . PHE A 1 106 ? 12.258 2.981 3.013 1.00 83.19 106 PHE A N 1
ATOM 819 C CA . PHE A 1 106 ? 12.014 3.205 1.591 1.00 83.19 106 PHE A CA 1
ATOM 820 C C . PHE A 1 106 ? 13.309 3.570 0.856 1.00 83.19 106 PHE A C 1
ATOM 822 O O . PHE A 1 106 ? 14.054 4.436 1.314 1.00 83.19 106 PHE A O 1
ATOM 829 N N . PRO A 1 107 ? 13.541 3.009 -0.345 1.00 84.19 107 PRO A N 1
ATOM 830 C CA . PRO A 1 107 ? 14.642 3.456 -1.179 1.00 84.19 107 PRO A CA 1
ATOM 831 C C . PRO A 1 107 ? 14.397 4.897 -1.640 1.00 84.19 107 PRO A C 1
ATOM 833 O O . PRO A 1 107 ? 13.252 5.308 -1.872 1.00 84.19 107 PRO A O 1
ATOM 836 N N . GLN A 1 108 ? 15.485 5.646 -1.840 1.00 77.31 108 GLN A N 1
ATOM 837 C CA . GLN A 1 108 ? 15.440 7.046 -2.282 1.00 77.31 108 GLN A CA 1
ATOM 838 C C . GLN A 1 108 ? 14.635 7.217 -3.581 1.00 77.31 108 GLN A C 1
ATO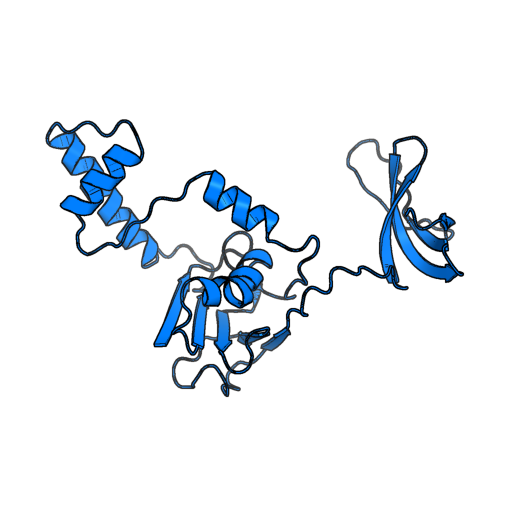M 840 O O . GLN A 1 108 ? 13.913 8.201 -3.764 1.00 77.31 108 GLN A O 1
ATOM 845 N N . PHE A 1 109 ? 14.693 6.213 -4.459 1.00 83.62 109 PHE A N 1
ATOM 846 C CA . PHE A 1 109 ? 13.885 6.143 -5.662 1.00 83.62 109 PHE A CA 1
ATOM 847 C C . PHE A 1 109 ? 13.134 4.813 -5.750 1.00 83.62 109 PHE A C 1
ATOM 849 O O . PHE A 1 109 ? 13.702 3.725 -5.721 1.00 83.62 109 PHE A O 1
ATOM 856 N N . ILE A 1 110 ? 11.816 4.928 -5.910 1.00 87.06 110 ILE A N 1
ATOM 857 C CA . ILE A 1 110 ? 10.911 3.810 -6.172 1.00 87.06 110 ILE A CA 1
ATOM 858 C C . ILE A 1 110 ? 10.447 3.935 -7.616 1.00 87.06 110 ILE A C 1
ATOM 860 O O . ILE A 1 110 ? 9.786 4.922 -7.969 1.00 87.06 110 ILE A O 1
ATOM 864 N N . LYS A 1 111 ? 10.742 2.915 -8.425 1.00 86.50 111 LYS A N 1
ATOM 865 C CA . LYS A 1 111 ? 10.274 2.816 -9.808 1.00 86.50 111 LYS A CA 1
ATOM 866 C C . LYS A 1 111 ? 8.738 2.877 -9.836 1.00 86.50 111 LYS A C 1
ATOM 868 O O . LYS A 1 111 ? 8.082 2.037 -9.220 1.00 86.50 111 LYS A O 1
ATOM 873 N N . PRO A 1 112 ? 8.125 3.868 -10.506 1.00 88.50 112 PRO A N 1
ATOM 874 C CA . PRO A 1 112 ? 6.675 3.965 -10.559 1.00 88.50 112 PRO A CA 1
ATOM 875 C C . PRO A 1 112 ? 6.087 2.972 -11.568 1.00 88.50 112 PRO A C 1
ATOM 877 O O . PRO A 1 112 ? 6.610 2.771 -12.666 1.00 88.50 112 PRO A O 1
ATOM 880 N N . LEU A 1 113 ? 4.927 2.409 -11.235 1.00 89.25 113 LEU A N 1
ATOM 881 C CA . LEU A 1 113 ? 4.083 1.721 -12.204 1.00 89.25 113 LEU A CA 1
ATOM 882 C C . LEU A 1 113 ? 3.305 2.763 -13.018 1.00 89.25 113 LEU A C 1
ATOM 884 O O . LEU A 1 113 ? 2.415 3.421 -12.495 1.00 89.25 113 LEU A O 1
ATOM 888 N N . VAL A 1 114 ? 3.621 2.934 -14.302 1.00 87.81 114 VAL A N 1
ATOM 889 C CA . VAL A 1 114 ? 2.921 3.913 -15.161 1.00 87.81 114 VAL A CA 1
ATOM 890 C C . VAL A 1 114 ? 1.477 3.469 -15.451 1.00 87.81 114 VAL A C 1
ATOM 892 O O . VAL A 1 1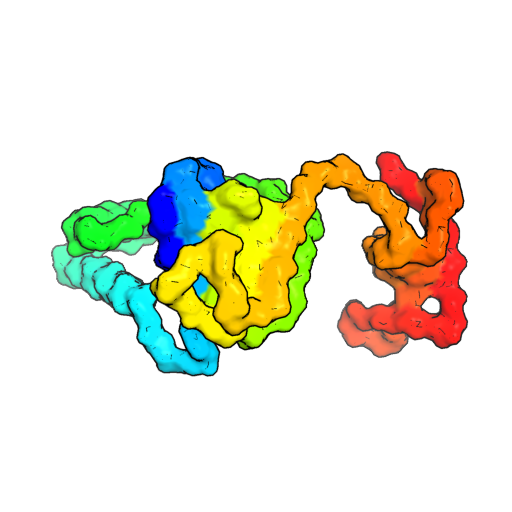14 ? 1.215 2.278 -15.592 1.00 87.81 114 VAL A O 1
ATOM 895 N N . GLY A 1 115 ? 0.533 4.399 -15.615 1.00 87.50 115 GLY A N 1
ATOM 896 C CA . GLY A 1 115 ? -0.830 4.072 -16.065 1.00 87.50 115 GLY A CA 1
ATOM 897 C C . GLY A 1 115 ? -1.719 3.416 -15.001 1.00 87.50 115 GLY A C 1
ATOM 898 O O . GLY A 1 115 ? -2.607 2.637 -15.345 1.00 87.50 115 GLY A O 1
ATOM 899 N N . THR A 1 116 ? -1.501 3.739 -13.721 1.00 88.94 116 THR A N 1
ATOM 900 C CA . THR A 1 116 ? -2.243 3.174 -12.576 1.00 88.94 116 THR A CA 1
ATOM 901 C C . THR A 1 116 ? -3.751 3.409 -12.628 1.00 88.94 116 THR A C 1
ATOM 903 O O . THR A 1 116 ? -4.502 2.612 -12.078 1.00 88.94 116 THR A O 1
ATOM 906 N N . MET A 1 117 ? -4.211 4.442 -13.340 1.00 85.75 117 MET A N 1
ATOM 907 C CA . MET A 1 117 ? -5.640 4.734 -13.527 1.00 85.75 117 MET A CA 1
ATOM 908 C C . MET A 1 117 ? -6.423 3.566 -14.138 1.00 85.75 117 MET A C 1
ATOM 910 O O . MET A 1 117 ? -7.601 3.405 -13.834 1.00 85.75 117 MET A O 1
ATOM 914 N N . LYS A 1 118 ? -5.777 2.748 -14.981 1.00 88.50 118 LYS A N 1
ATOM 915 C CA . LYS A 1 118 ? -6.399 1.583 -15.631 1.00 88.50 118 LYS A CA 1
ATOM 916 C C . LYS A 1 118 ? -6.325 0.311 -14.786 1.00 88.50 118 LYS A C 1
ATOM 918 O O . LYS A 1 118 ? -6.842 -0.716 -15.208 1.00 88.50 118 LYS A O 1
ATOM 923 N N . VAL A 1 119 ? -5.641 0.350 -13.643 1.00 91.44 119 VAL A N 1
ATOM 924 C CA . VAL A 1 119 ? -5.412 -0.820 -12.794 1.00 91.44 119 VAL A CA 1
ATOM 925 C C . VAL A 1 119 ? -6.570 -0.965 -11.812 1.00 91.44 119 VAL A C 1
ATOM 927 O O . VAL A 1 119 ? -6.810 -0.065 -11.005 1.00 91.44 119 VAL A O 1
ATOM 930 N N . HIS A 1 120 ? -7.238 -2.117 -11.871 1.00 92.62 120 HIS A N 1
ATOM 931 C CA . HIS A 1 120 ? -8.307 -2.523 -10.948 1.00 92.62 120 HIS A CA 1
ATOM 932 C C . HIS A 1 120 ? -7.891 -3.681 -10.040 1.00 92.62 120 HIS A C 1
ATOM 934 O O . HIS A 1 120 ? -8.528 -3.938 -9.024 1.00 92.62 120 HIS A O 1
ATOM 940 N N . GLN A 1 121 ? -6.788 -4.358 -10.358 1.00 94.31 121 GLN A N 1
ATOM 941 C CA . GLN A 1 121 ? -6.200 -5.354 -9.475 1.00 94.31 121 GLN A CA 1
ATOM 942 C C . GLN A 1 121 ? -4.683 -5.380 -9.641 1.00 94.31 121 GLN A C 1
ATOM 944 O O . GLN A 1 121 ? -4.178 -5.353 -10.764 1.00 94.31 121 GLN A O 1
ATOM 949 N N . ILE A 1 122 ? -3.965 -5.483 -8.526 1.00 95.25 122 ILE A N 1
ATOM 950 C CA . ILE A 1 122 ? -2.580 -5.956 -8.502 1.00 95.25 122 ILE A CA 1
ATOM 951 C C . ILE A 1 122 ? -2.508 -7.286 -7.763 1.00 95.25 122 ILE A C 1
ATOM 953 O O . ILE A 1 122 ? -3.271 -7.533 -6.824 1.00 95.25 122 ILE A O 1
ATOM 957 N N . SER A 1 123 ? -1.592 -8.152 -8.176 1.00 95.50 123 SER A N 1
ATOM 958 C CA . SER A 1 123 ? -1.350 -9.415 -7.494 1.00 95.50 123 SER A CA 1
ATOM 959 C C . SER A 1 123 ? 0.123 -9.659 -7.245 1.00 95.50 123 SER A C 1
ATOM 961 O O . SER A 1 123 ? 0.958 -9.354 -8.088 1.00 95.50 123 SER A O 1
ATOM 963 N N . TRP A 1 124 ? 0.407 -10.266 -6.104 1.00 95.06 124 TRP A N 1
ATOM 964 C CA . TRP A 1 124 ? 1.731 -10.665 -5.663 1.00 95.06 124 TRP A CA 1
ATOM 965 C C . TRP A 1 124 ? 1.745 -12.170 -5.376 1.00 95.06 124 TRP A C 1
ATOM 967 O O . TRP A 1 124 ? 0.750 -12.730 -4.896 1.00 95.06 124 TRP A O 1
ATOM 977 N N . CYS A 1 125 ? 2.871 -12.828 -5.646 1.00 92.6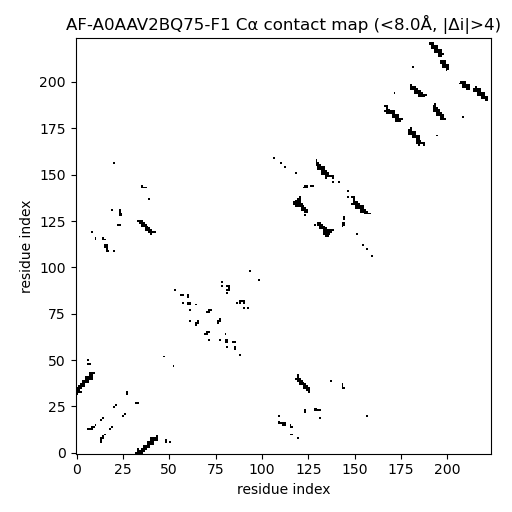9 125 CYS A N 1
ATOM 978 C CA . CYS A 1 125 ? 3.075 -14.237 -5.327 1.00 92.69 125 CYS A CA 1
ATOM 979 C C . CYS A 1 125 ? 4.476 -14.483 -4.770 1.00 92.69 125 CYS A C 1
ATOM 981 O O . CYS A 1 125 ? 5.456 -13.906 -5.237 1.00 92.69 125 CYS A O 1
ATOM 983 N N . LYS A 1 126 ? 4.582 -15.429 -3.832 1.00 90.69 126 LYS A N 1
ATOM 984 C CA . LYS A 1 126 ? 5.850 -15.839 -3.221 1.00 90.69 126 LYS A CA 1
ATOM 985 C C . LYS A 1 126 ? 6.863 -16.393 -4.229 1.00 90.69 126 LYS A C 1
ATOM 987 O O . LYS A 1 126 ? 8.057 -16.285 -3.984 1.00 90.69 126 LYS A O 1
ATOM 992 N N . THR A 1 127 ? 6.409 -16.964 -5.349 1.00 89.44 127 THR A N 1
ATOM 993 C CA . THR A 1 127 ? 7.291 -17.456 -6.426 1.00 89.44 127 THR A CA 1
ATOM 994 C C . THR A 1 127 ? 7.971 -16.330 -7.201 1.00 89.44 127 THR A C 1
ATOM 996 O O . THR A 1 127 ? 9.024 -16.549 -7.792 1.00 89.44 127 THR A O 1
ATOM 999 N N . LYS A 1 128 ? 7.396 -15.122 -7.179 1.00 89.94 128 LYS A N 1
ATOM 1000 C CA . LYS A 1 128 ? 7.936 -13.913 -7.808 1.00 89.94 128 LYS A CA 1
ATOM 1001 C C . LYS A 1 128 ? 7.922 -12.766 -6.783 1.00 89.94 128 LYS A C 1
ATOM 1003 O O . LYS A 1 128 ? 7.186 -11.791 -6.952 1.00 89.94 128 LYS A O 1
ATOM 1008 N N . PRO A 1 129 ? 8.708 -12.878 -5.694 1.00 88.94 129 PRO A N 1
ATOM 1009 C CA . PRO A 1 129 ? 8.528 -12.065 -4.490 1.00 88.94 129 PRO A CA 1
ATOM 1010 C C . PRO A 1 129 ? 8.804 -10.576 -4.714 1.00 88.94 129 PRO A C 1
ATOM 1012 O O . PRO A 1 129 ? 8.342 -9.747 -3.939 1.00 88.94 129 PRO A O 1
ATOM 1015 N N . LEU A 1 130 ? 9.537 -10.235 -5.774 1.00 90.25 130 LEU A N 1
ATOM 1016 C CA . LEU A 1 130 ? 9.926 -8.868 -6.102 1.00 90.25 130 LEU A CA 1
ATOM 1017 C C . LEU A 1 130 ? 9.044 -8.216 -7.169 1.00 90.25 130 LEU A C 1
ATOM 1019 O O . LEU A 1 130 ? 9.346 -7.111 -7.614 1.00 90.25 130 LEU A O 1
ATOM 1023 N N . SER A 1 131 ? 7.973 -8.882 -7.599 1.00 92.00 131 SER A N 1
ATOM 1024 C CA . SER A 1 131 ? 7.127 -8.386 -8.677 1.00 92.00 131 SER A CA 1
ATOM 1025 C C . SER A 1 131 ? 5.649 -8.414 -8.336 1.00 92.00 131 SER A C 1
ATOM 1027 O O . SER A 1 131 ? 5.181 -9.248 -7.560 1.00 92.00 131 SER A O 1
ATOM 1029 N N . ILE A 1 132 ? 4.917 -7.533 -9.004 1.00 94.56 132 ILE A N 1
ATOM 1030 C CA . ILE A 1 132 ? 3.462 -7.525 -9.039 1.00 94.56 132 ILE A CA 1
ATOM 1031 C C . ILE A 1 132 ? 2.964 -7.605 -10.475 1.00 94.56 132 ILE A C 1
ATOM 1033 O O . ILE A 1 132 ? 3.565 -7.040 -11.388 1.00 94.56 132 ILE A O 1
ATOM 1037 N N . ASP A 1 133 ? 1.819 -8.250 -10.658 1.00 94.81 133 ASP A N 1
ATOM 1038 C CA . ASP A 1 133 ? 1.081 -8.243 -11.918 1.00 94.81 133 ASP A CA 1
ATOM 1039 C C . ASP A 1 133 ? -0.113 -7.304 -11.810 1.00 94.81 133 ASP A C 1
ATOM 1041 O O . ASP A 1 133 ? -0.945 -7.443 -10.912 1.00 94.81 133 ASP A O 1
ATOM 1045 N N . ALA A 1 134 ? -0.205 -6.351 -12.735 1.00 94.75 134 ALA A N 1
ATOM 1046 C CA . ALA A 1 134 ? -1.294 -5.391 -12.817 1.00 94.75 134 ALA A CA 1
ATOM 1047 C C . ALA A 1 134 ? -2.331 -5.826 -13.856 1.00 94.75 134 ALA A C 1
ATOM 1049 O O . ALA A 1 134 ? -1.983 -6.234 -14.969 1.00 94.75 134 ALA A O 1
ATOM 1050 N N . ARG A 1 135 ? -3.613 -5.686 -13.510 1.00 94.69 135 ARG A N 1
ATOM 1051 C CA . ARG A 1 135 ? -4.749 -6.072 -14.353 1.00 94.69 135 ARG A CA 1
ATOM 1052 C C . ARG A 1 135 ? -5.771 -4.956 -14.507 1.00 94.69 135 ARG A C 1
ATOM 1054 O O . ARG A 1 135 ? -5.992 -4.162 -13.589 1.00 94.69 135 ARG A O 1
ATOM 1061 N N . SER A 1 136 ? -6.411 -4.928 -15.673 1.00 93.19 136 SER A N 1
ATOM 1062 C CA . SER A 1 136 ? -7.445 -3.951 -16.012 1.00 93.19 136 SER A CA 1
ATOM 1063 C C . SER A 1 136 ? -8.798 -4.270 -15.401 1.00 93.19 136 SER A C 1
ATOM 1065 O O . SER A 1 136 ? -9.617 -3.370 -15.298 1.00 93.19 136 SER A O 1
ATOM 1067 N N . LEU A 1 137 ? -9.023 -5.515 -14.978 1.00 92.19 137 LEU A N 1
ATOM 1068 C CA . LEU A 1 137 ? -10.181 -5.965 -14.209 1.00 92.19 137 LEU A CA 1
ATOM 1069 C C . LEU A 1 137 ? -9.719 -6.998 -13.176 1.00 92.19 137 LEU A C 1
ATOM 1071 O O . LEU A 1 137 ? -8.726 -7.699 -13.391 1.00 92.19 137 LEU A O 1
ATOM 1075 N N . SER A 1 138 ? -10.440 -7.107 -12.061 1.00 91.44 138 SER A N 1
ATOM 1076 C CA . SER A 1 138 ? -10.162 -8.133 -11.056 1.00 91.44 138 SER A CA 1
ATOM 1077 C C . SER A 1 138 ? -10.479 -9.527 -11.588 1.00 91.44 138 SER A C 1
ATOM 1079 O O . SER A 1 138 ? -11.576 -9.787 -12.079 1.00 91.44 138 SER A O 1
ATOM 1081 N N . CYS A 1 139 ? -9.534 -10.454 -11.433 1.00 92.12 139 CYS A N 1
ATOM 1082 C CA . CYS A 1 139 ? -9.783 -11.877 -11.618 1.00 92.12 139 CYS A CA 1
ATOM 1083 C C . CYS A 1 139 ? -9.853 -12.561 -10.248 1.00 92.12 139 CYS A C 1
ATOM 1085 O O . CYS A 1 139 ? -8.935 -12.420 -9.439 1.00 92.12 139 CYS A O 1
ATOM 1087 N N . PHE A 1 140 ? -10.929 -13.311 -10.003 1.00 90.19 140 PHE A N 1
ATOM 1088 C CA . PHE A 1 140 ? -11.129 -14.099 -8.776 1.00 90.19 140 PHE A CA 1
ATOM 1089 C C . PHE A 1 140 ? -11.175 -15.611 -9.033 1.00 90.19 140 PHE A C 1
ATOM 1091 O O . PHE A 1 140 ? -11.313 -16.393 -8.101 1.00 90.19 140 PHE A O 1
ATOM 1098 N N . GLN A 1 141 ? -11.081 -16.023 -10.299 1.00 89.62 141 GLN A N 1
ATOM 1099 C CA . GLN A 1 141 ? -11.164 -17.429 -10.704 1.00 89.62 141 GLN A CA 1
ATOM 1100 C C . GLN A 1 141 ? -9.788 -18.097 -10.760 1.00 89.62 141 GLN A C 1
ATOM 1102 O O . GLN A 1 141 ? -9.654 -19.285 -10.482 1.00 89.62 141 GLN A O 1
ATOM 1107 N N . CYS A 1 142 ? -8.762 -17.335 -11.136 1.00 88.50 142 CYS A N 1
ATOM 1108 C CA . CYS A 1 142 ? -7.411 -17.845 -11.309 1.00 88.50 142 CYS A CA 1
ATOM 1109 C C . CYS A 1 142 ? -6.561 -17.605 -10.065 1.00 88.50 142 CYS A C 1
ATOM 1111 O O . CYS A 1 142 ? -6.797 -16.676 -9.288 1.00 88.50 142 CYS A O 1
ATOM 1113 N N . LYS A 1 143 ? -5.506 -18.405 -9.922 1.00 85.38 143 LYS A N 1
ATOM 1114 C CA . LYS A 1 143 ? -4.468 -18.127 -8.935 1.00 85.38 143 LYS A CA 1
ATOM 1115 C C . LYS A 1 143 ? -3.611 -16.928 -9.383 1.00 85.38 143 LYS A C 1
ATOM 1117 O O . LYS A 1 143 ? -3.416 -16.737 -10.585 1.00 85.38 143 LYS A O 1
ATOM 1122 N N . PRO A 1 144 ? -3.119 -16.106 -8.439 1.00 82.25 144 PRO A N 1
ATOM 1123 C CA . PRO A 1 144 ? -2.303 -14.927 -8.735 1.00 82.25 144 PRO A CA 1
ATOM 1124 C C . PRO A 1 144 ? -1.060 -15.145 -9.605 1.00 82.25 144 PRO A C 1
ATOM 1126 O O . PRO A 1 144 ? -0.700 -14.242 -10.352 1.00 82.25 144 PRO A O 1
ATOM 1129 N N . ASP A 1 145 ? -0.409 -16.300 -9.488 1.00 80.00 145 ASP A N 1
ATOM 1130 C CA . ASP A 1 145 ? 0.871 -16.650 -10.117 1.00 80.00 145 ASP A CA 1
ATOM 1131 C C . ASP A 1 145 ? 0.802 -16.845 -11.635 1.00 80.00 145 ASP A C 1
ATOM 1133 O O . ASP A 1 145 ? 1.741 -16.441 -12.329 1.00 80.00 145 ASP A O 1
ATOM 1137 N N . ASP A 1 146 ? -0.313 -17.390 -12.128 1.00 83.31 146 ASP A N 1
ATOM 1138 C CA . ASP A 1 146 ? -0.457 -17.854 -13.517 1.00 83.31 146 ASP A CA 1
ATOM 1139 C C . ASP A 1 146 ? -1.653 -17.220 -14.257 1.00 83.31 146 ASP A C 1
ATOM 1141 O O . ASP A 1 146 ? -2.088 -17.682 -15.313 1.00 83.31 146 ASP A O 1
ATOM 1145 N N . CYS A 1 147 ? -2.234 -16.149 -13.712 1.00 88.06 147 CYS A N 1
ATOM 1146 C CA . CYS A 1 147 ? -3.417 -15.525 -14.301 1.00 88.06 147 CYS A CA 1
ATOM 1147 C C . CYS A 1 147 ? -3.071 -14.543 -15.432 1.00 88.06 147 CYS A C 1
ATOM 1149 O O . CYS A 1 147 ? -2.582 -13.437 -15.175 1.00 88.06 147 CYS A O 1
ATOM 1151 N N . ILE A 1 148 ? -3.443 -14.910 -16.663 1.00 90.56 148 ILE A N 1
ATOM 1152 C CA . ILE A 1 148 ? -3.314 -14.076 -17.873 1.00 90.56 148 ILE A CA 1
ATOM 1153 C C . ILE A 1 148 ? -4.519 -13.157 -18.134 1.00 90.56 148 ILE A C 1
ATOM 1155 O O . ILE A 1 148 ? -4.450 -12.267 -18.981 1.00 90.56 148 ILE A O 1
ATOM 1159 N N . HIS A 1 149 ? -5.638 -13.353 -17.428 1.00 92.19 149 HIS A N 1
ATOM 1160 C CA . HIS A 1 149 ? -6.847 -12.562 -17.652 1.00 92.19 149 HIS A CA 1
ATOM 1161 C C . HIS A 1 149 ? -6.610 -11.087 -17.344 1.00 92.19 149 HIS A C 1
ATOM 1163 O O . HIS A 1 149 ? -6.071 -10.746 -16.290 1.00 92.19 149 HIS A O 1
ATOM 1169 N N . TYR A 1 150 ? -7.060 -10.219 -18.254 1.00 93.25 150 TYR A N 1
ATOM 1170 C CA . TYR A 1 150 ? -7.022 -8.762 -18.097 1.00 93.25 150 TYR A CA 1
ATOM 1171 C C . TYR A 1 150 ? -5.622 -8.208 -17.796 1.00 93.25 150 TYR A C 1
ATOM 1173 O O . TYR A 1 150 ? -5.500 -7.131 -17.214 1.00 93.25 150 TYR A O 1
ATOM 1181 N N . HIS A 1 151 ? -4.566 -8.949 -18.142 1.00 92.44 151 HIS A N 1
ATOM 1182 C CA . HIS A 1 151 ? -3.192 -8.564 -17.859 1.00 92.44 151 HIS A CA 1
ATOM 1183 C C . HIS A 1 151 ? -2.844 -7.256 -18.574 1.00 92.44 151 HIS A C 1
ATOM 1185 O O . HIS A 1 151 ? -3.046 -7.119 -19.779 1.00 92.44 151 HIS A O 1
ATOM 1191 N N . ILE A 1 152 ? -2.313 -6.294 -17.820 1.00 90.88 152 ILE A N 1
ATOM 1192 C CA . ILE A 1 152 ? -1.767 -5.051 -18.370 1.00 90.88 152 ILE A CA 1
ATOM 1193 C C . ILE A 1 152 ? -0.255 -5.183 -18.486 1.00 90.88 152 ILE A C 1
ATOM 1195 O O . ILE A 1 152 ? 0.306 -4.933 -19.549 1.00 90.88 152 ILE A O 1
ATOM 1199 N N . LYS A 1 153 ? 0.402 -5.488 -17.361 1.00 92.00 153 LYS A N 1
ATOM 1200 C CA . LYS A 1 153 ? 1.856 -5.619 -17.265 1.00 92.00 153 LYS A CA 1
ATOM 1201 C C . LYS A 1 153 ? 2.288 -6.209 -15.933 1.00 92.00 153 LYS A C 1
ATOM 1203 O O . LYS A 1 153 ? 1.630 -5.993 -14.912 1.00 92.00 153 LYS A O 1
ATOM 1208 N N . SER A 1 154 ? 3.459 -6.828 -15.944 1.00 92.06 154 SER A N 1
ATOM 1209 C CA . SER A 1 154 ? 4.239 -7.122 -14.745 1.00 92.06 154 SER A CA 1
ATOM 1210 C C . SER A 1 154 ? 5.134 -5.935 -14.384 1.00 92.06 154 SER A C 1
ATOM 1212 O O . SER A 1 154 ? 5.605 -5.192 -15.250 1.00 92.06 154 SER A O 1
ATOM 1214 N N . HIS A 1 155 ? 5.372 -5.742 -13.093 1.00 91.81 155 HIS A N 1
ATOM 1215 C CA . HIS A 1 155 ? 6.251 -4.711 -12.564 1.00 91.81 155 HIS A CA 1
ATOM 1216 C C . HIS A 1 155 ? 7.147 -5.304 -11.491 1.00 91.81 155 HIS A C 1
ATOM 1218 O O . HIS A 1 155 ? 6.651 -5.795 -10.480 1.00 91.81 155 HIS A O 1
ATOM 1224 N N . SER A 1 156 ? 8.453 -5.237 -11.724 1.00 90.50 156 SER A N 1
ATOM 1225 C CA . SER A 1 156 ? 9.468 -5.754 -10.813 1.00 90.50 156 SER A CA 1
ATOM 1226 C C . SER A 1 156 ? 10.201 -4.609 -10.129 1.00 90.50 156 SER A C 1
ATOM 1228 O O . SER A 1 156 ? 10.516 -3.596 -10.761 1.00 90.50 156 SER A O 1
ATOM 1230 N N . TYR A 1 157 ? 10.473 -4.805 -8.846 1.00 85.81 157 TYR A N 1
ATOM 1231 C CA . TYR A 1 157 ? 11.366 -3.985 -8.048 1.00 85.81 157 TYR A CA 1
ATOM 1232 C C . TYR A 1 157 ? 12.695 -4.717 -7.939 1.00 85.81 157 TYR A C 1
ATOM 1234 O O . TYR A 1 157 ? 12.750 -5.790 -7.334 1.00 85.81 157 TYR A O 1
ATOM 1242 N N . ASP A 1 158 ? 13.747 -4.138 -8.505 1.00 76.06 158 ASP A N 1
ATOM 1243 C CA . ASP A 1 158 ? 15.091 -4.698 -8.403 1.00 76.06 158 ASP A CA 1
ATOM 1244 C C . ASP A 1 158 ? 15.478 -4.874 -6.917 1.00 76.06 158 ASP A C 1
ATOM 1246 O O . ASP A 1 158 ? 14.883 -4.270 -6.008 1.00 76.06 158 ASP A O 1
ATOM 1250 N N . GLU A 1 159 ? 16.395 -5.795 -6.623 1.00 59.78 159 GLU A N 1
ATOM 1251 C CA . GLU A 1 159 ? 17.032 -5.787 -5.306 1.00 59.78 159 GLU A CA 1
ATOM 1252 C C . GLU A 1 159 ? 17.729 -4.439 -5.160 1.00 59.78 159 GLU A C 1
ATOM 1254 O O . GLU A 1 159 ? 18.367 -3.970 -6.101 1.00 59.78 159 GLU A O 1
ATOM 1259 N N . VAL A 1 160 ? 17.513 -3.769 -4.027 1.00 50.41 160 VAL A N 1
ATOM 1260 C CA . VAL A 1 160 ? 18.195 -2.510 -3.744 1.00 50.41 160 VAL A CA 1
ATOM 1261 C C . VAL A 1 160 ? 19.666 -2.874 -3.580 1.00 50.41 160 VAL A C 1
ATOM 1263 O O . VAL A 1 160 ? 20.096 -3.302 -2.516 1.00 50.41 160 VAL A O 1
ATOM 1266 N N . VAL A 1 161 ? 20.413 -2.810 -4.676 1.00 41.84 161 VAL A N 1
ATOM 1267 C CA . VAL A 1 161 ? 21.857 -2.672 -4.624 1.00 41.84 161 VAL A CA 1
ATOM 1268 C C . VAL A 1 161 ? 22.045 -1.190 -4.356 1.00 41.84 161 VAL A C 1
ATOM 1270 O O . VAL A 1 161 ? 21.752 -0.369 -5.226 1.00 41.84 161 VAL A O 1
ATOM 1273 N N . ASP A 1 162 ? 22.436 -0.842 -3.132 1.00 39.28 162 ASP A N 1
ATOM 1274 C CA . ASP A 1 162 ? 22.844 0.514 -2.751 1.00 39.28 162 ASP A CA 1
ATOM 1275 C C . ASP A 1 162 ? 24.155 0.879 -3.465 1.00 39.28 162 ASP A C 1
ATOM 1277 O O . ASP A 1 162 ? 25.200 1.065 -2.855 1.00 39.28 162 ASP A O 1
ATOM 1281 N N . ASN A 1 163 ? 24.111 0.926 -4.791 1.00 42.47 163 ASN A N 1
ATOM 1282 C CA . ASN A 1 163 ? 25.168 1.442 -5.631 1.00 42.47 163 ASN A CA 1
ATOM 1283 C C . ASN A 1 163 ? 24.482 2.172 -6.784 1.00 42.47 163 ASN A C 1
ATOM 1285 O O . ASN A 1 163 ? 24.222 1.607 -7.847 1.00 42.47 163 ASN A O 1
ATOM 1289 N N . TYR A 1 164 ? 24.085 3.423 -6.533 1.00 53.09 164 TYR A N 1
ATOM 1290 C CA . TYR A 1 164 ? 23.690 4.321 -7.614 1.00 53.09 164 TYR A CA 1
ATOM 1291 C C . TYR A 1 164 ? 24.950 4.702 -8.389 1.00 53.09 164 TYR A C 1
ATOM 1293 O O . TYR A 1 164 ? 25.504 5.782 -8.206 1.00 53.09 164 TYR A O 1
ATOM 1301 N N . ASP A 1 165 ? 25.401 3.806 -9.263 1.00 66.75 165 ASP A N 1
ATOM 1302 C CA . ASP A 1 165 ? 26.300 4.196 -10.337 1.00 66.75 165 ASP A CA 1
ATOM 1303 C C . ASP A 1 165 ? 25.519 5.179 -11.217 1.00 66.75 165 ASP A C 1
ATOM 1305 O O . ASP A 1 165 ? 24.491 4.834 -11.809 1.00 66.75 165 ASP A O 1
ATOM 1309 N N . ILE A 1 166 ? 25.951 6.441 -11.238 1.00 74.88 166 ILE A N 1
ATOM 1310 C CA . ILE A 1 166 ? 25.334 7.477 -12.068 1.00 74.88 166 ILE A CA 1
ATOM 1311 C C . ILE A 1 166 ? 25.498 7.054 -13.530 1.00 74.88 166 ILE A C 1
ATOM 1313 O O . ILE A 1 166 ? 26.611 7.000 -14.042 1.00 74.88 166 ILE A O 1
ATOM 1317 N N . GLY A 1 167 ? 24.387 6.740 -14.195 1.00 81.38 167 GLY A N 1
ATOM 1318 C CA . GLY A 1 167 ? 24.326 6.277 -15.577 1.00 81.38 167 GLY A CA 1
ATOM 1319 C C . GLY A 1 167 ? 23.974 7.383 -16.577 1.00 81.38 167 GLY A C 1
ATOM 1320 O O . GLY A 1 167 ? 23.361 8.397 -16.241 1.00 81.38 167 GLY A O 1
ATOM 1321 N N . VAL A 1 168 ? 24.302 7.159 -17.853 1.00 84.94 168 VAL A N 1
ATOM 1322 C CA . VAL A 1 168 ? 23.831 8.012 -18.959 1.00 84.94 168 VAL A CA 1
ATOM 1323 C C . VAL A 1 168 ? 22.296 7.948 -19.045 1.00 84.94 168 VAL A C 1
ATOM 1325 O O . VAL A 1 168 ? 21.698 6.880 -18.910 1.00 84.94 168 VAL A O 1
ATOM 1328 N N . ASN A 1 169 ? 21.660 9.093 -19.288 1.00 84.19 169 ASN A N 1
ATOM 1329 C CA . ASN A 1 169 ? 20.220 9.381 -19.226 1.00 84.19 169 ASN A CA 1
ATOM 1330 C C . ASN A 1 169 ? 19.611 9.393 -17.810 1.00 84.19 169 ASN A C 1
ATOM 1332 O O . ASN A 1 169 ? 18.387 9.446 -17.654 1.00 84.19 169 ASN A O 1
ATOM 1336 N N . ASN A 1 170 ? 20.422 9.329 -16.747 1.00 86.69 170 ASN A N 1
ATOM 1337 C CA . ASN A 1 170 ? 19.917 9.603 -15.405 1.00 86.69 170 ASN A CA 1
ATOM 1338 C C . ASN A 1 170 ? 19.753 11.105 -15.165 1.00 86.69 170 ASN A C 1
ATOM 1340 O O . ASN A 1 170 ? 20.489 11.933 -15.698 1.00 86.69 170 ASN A O 1
ATOM 1344 N N . TRP A 1 171 ? 18.771 11.441 -14.331 1.00 87.69 171 TRP A N 1
ATOM 1345 C CA . TRP A 1 171 ? 18.546 12.806 -13.878 1.00 87.69 171 TRP A CA 1
ATOM 1346 C C . TRP A 1 171 ? 19.392 13.092 -12.647 1.00 87.69 171 TRP A C 1
ATOM 1348 O O . TRP A 1 171 ? 19.374 12.324 -11.685 1.00 87.69 171 TRP A O 1
ATOM 1358 N N . VAL A 1 172 ? 20.079 14.227 -12.664 1.00 87.69 172 VAL A N 1
ATOM 1359 C CA . VAL A 1 172 ? 20.861 14.741 -11.540 1.00 87.69 172 VAL A CA 1
ATOM 1360 C C . VAL A 1 172 ? 20.452 16.180 -11.248 1.00 87.69 172 VAL A C 1
ATOM 1362 O O . VAL A 1 172 ? 19.968 16.899 -12.123 1.00 87.69 172 VAL A O 1
ATOM 1365 N N . ALA A 1 173 ? 20.631 16.609 -10.003 1.00 88.00 173 ALA A N 1
ATOM 1366 C CA . ALA A 1 173 ? 20.534 18.011 -9.625 1.00 88.00 173 ALA A CA 1
ATOM 1367 C C . ALA A 1 173 ? 21.914 18.461 -9.156 1.00 88.00 173 ALA A C 1
ATOM 1369 O O . ALA A 1 173 ? 22.518 17.814 -8.304 1.00 88.00 173 ALA A O 1
ATOM 1370 N N . VAL A 1 174 ? 22.414 19.556 -9.719 1.00 85.75 174 VAL A N 1
ATOM 1371 C CA . VAL A 1 174 ? 23.734 20.099 -9.392 1.00 85.75 174 VAL A CA 1
ATOM 1372 C C . VAL A 1 174 ? 23.555 21.447 -8.720 1.00 85.75 174 VAL A C 1
ATOM 1374 O O . VAL A 1 174 ? 22.751 22.267 -9.168 1.00 85.75 174 VAL A O 1
ATOM 1377 N N . ARG A 1 175 ? 24.280 21.660 -7.619 1.00 86.44 175 ARG A N 1
ATOM 1378 C CA . ARG A 1 175 ? 24.258 22.921 -6.879 1.00 86.44 175 ARG A CA 1
ATOM 1379 C C . ARG A 1 175 ? 25.372 23.838 -7.377 1.00 86.44 175 ARG A C 1
ATOM 1381 O O . ARG A 1 175 ? 26.541 23.472 -7.289 1.00 86.44 175 ARG A O 1
ATOM 1388 N N . PHE A 1 176 ? 25.014 25.026 -7.845 1.00 82.06 176 PHE A N 1
ATOM 1389 C CA . PHE A 1 176 ? 25.937 26.078 -8.267 1.00 82.06 176 PHE A CA 1
ATOM 1390 C C . PHE A 1 176 ? 25.504 27.402 -7.632 1.00 82.06 176 PHE A C 1
ATOM 1392 O O . PHE A 1 176 ? 24.335 27.760 -7.735 1.00 82.06 176 PHE A O 1
ATOM 1399 N N . GLU A 1 177 ? 26.421 28.088 -6.938 1.00 84.12 177 GLU A N 1
ATOM 1400 C CA . GLU A 1 177 ? 26.147 29.358 -6.230 1.00 84.12 177 GLU A CA 1
ATOM 1401 C C . GLU A 1 177 ? 24.876 29.307 -5.351 1.00 84.12 177 GLU A C 1
ATOM 1403 O O . GLU A 1 177 ? 24.021 30.184 -5.401 1.00 84.12 177 GLU A O 1
ATOM 1408 N N . ASP A 1 178 ? 24.741 28.229 -4.566 1.00 81.44 178 ASP A N 1
ATOM 1409 C CA . ASP A 1 178 ? 23.595 27.935 -3.685 1.00 81.44 178 ASP A CA 1
ATOM 1410 C C . ASP A 1 178 ? 22.231 27.744 -4.376 1.00 81.44 178 ASP A C 1
ATOM 1412 O O . ASP A 1 178 ? 21.211 27.534 -3.713 1.00 81.44 178 ASP A O 1
ATOM 1416 N N . GLU A 1 179 ? 22.206 27.681 -5.706 1.00 82.31 179 GLU A N 1
ATOM 1417 C CA . GLU A 1 179 ? 21.030 27.316 -6.488 1.00 82.31 179 GLU A CA 1
ATOM 1418 C C . GLU A 1 179 ? 21.127 25.895 -7.061 1.00 82.31 179 GLU A C 1
ATOM 1420 O O . GLU A 1 179 ? 22.196 25.423 -7.443 1.00 82.31 179 GLU A O 1
ATOM 1425 N N . TRP A 1 180 ? 19.988 25.196 -7.132 1.00 86.75 180 TRP A N 1
ATOM 1426 C CA . TRP A 1 180 ? 19.895 23.852 -7.709 1.00 86.75 180 TRP A CA 1
ATOM 1427 C C . TRP A 1 180 ? 19.431 23.897 -9.161 1.00 86.75 180 TRP A C 1
ATOM 1429 O O . TRP A 1 180 ? 18.377 24.461 -9.469 1.00 86.75 180 TRP A O 1
ATOM 1439 N N . PHE A 1 181 ? 20.174 23.213 -10.025 1.00 88.69 181 PHE A N 1
ATOM 1440 C CA . PHE A 1 181 ? 19.878 23.079 -11.445 1.00 88.69 181 PHE A CA 1
ATOM 1441 C C . PHE A 1 181 ? 19.685 21.600 -11.798 1.00 88.69 181 PHE A C 1
ATOM 1443 O O . PHE A 1 181 ? 20.617 20.807 -11.634 1.00 88.69 181 PHE A O 1
ATOM 1450 N N . PRO A 1 182 ? 18.487 21.194 -12.255 1.00 91.94 182 PRO A N 1
ATOM 1451 C CA . PRO A 1 182 ? 18.256 19.843 -12.738 1.00 91.94 182 PRO A CA 1
ATOM 1452 C C . PRO A 1 182 ? 18.830 19.670 -14.149 1.00 91.94 182 PRO A C 1
ATOM 1454 O O . PRO A 1 182 ? 18.767 20.580 -14.981 1.00 91.94 182 PRO A O 1
ATOM 1457 N N . GLY A 1 183 ? 19.340 18.479 -14.433 1.00 91.88 183 GLY A N 1
ATOM 1458 C CA . GLY A 1 183 ? 19.846 18.115 -15.748 1.00 91.88 183 GLY A CA 1
ATOM 1459 C C . GLY A 1 183 ? 19.893 16.608 -15.967 1.00 91.88 183 GLY A C 1
ATOM 1460 O O . GLY A 1 183 ? 19.686 15.814 -15.048 1.00 91.88 183 GLY A O 1
ATOM 1461 N N . GLU A 1 184 ? 20.156 16.225 -17.209 1.00 91.75 184 GLU A N 1
ATOM 1462 C CA . GLU A 1 184 ? 20.270 14.837 -17.649 1.00 91.75 184 GLU A CA 1
ATOM 1463 C C . GLU A 1 184 ? 21.730 14.511 -17.968 1.00 91.75 184 GLU A C 1
ATOM 1465 O O . GLU A 1 184 ? 22.407 15.265 -18.670 1.00 91.75 184 GLU A O 1
ATOM 1470 N N . VAL A 1 185 ? 22.228 13.389 -17.452 1.00 90.25 185 VAL A N 1
ATOM 1471 C CA . VAL A 1 185 ? 23.579 12.903 -17.746 1.00 90.25 185 VAL A CA 1
ATOM 1472 C C . VAL A 1 185 ? 23.623 12.436 -19.192 1.00 90.25 185 VAL A C 1
ATOM 1474 O O . VAL A 1 185 ? 22.938 11.491 -19.562 1.00 90.25 185 VAL A O 1
ATOM 1477 N N . ILE A 1 186 ? 24.450 13.064 -20.014 1.00 91.25 186 ILE A N 1
ATOM 1478 C CA . ILE A 1 186 ? 24.600 12.710 -21.431 1.00 91.25 186 ILE A CA 1
ATOM 1479 C C . ILE A 1 186 ? 25.857 11.880 -21.698 1.00 91.25 186 ILE A C 1
ATOM 1481 O O . ILE A 1 186 ? 25.953 11.231 -22.735 1.00 91.25 186 ILE A O 1
ATOM 1485 N N . GLU A 1 187 ? 26.824 11.894 -20.779 1.00 90.56 187 GLU A N 1
ATOM 1486 C CA . GLU A 1 187 ? 28.106 11.202 -20.929 1.00 90.56 187 GLU A CA 1
ATOM 1487 C C . GLU A 1 187 ? 28.765 11.000 -19.555 1.00 90.56 187 GLU A C 1
ATOM 1489 O O . GLU A 1 187 ? 28.634 11.858 -18.681 1.00 90.56 187 GLU A O 1
ATOM 1494 N N . ILE A 1 188 ? 29.497 9.899 -19.373 1.00 87.12 188 ILE A N 1
ATOM 1495 C CA . ILE A 1 188 ? 30.331 9.638 -18.187 1.00 87.12 188 ILE A 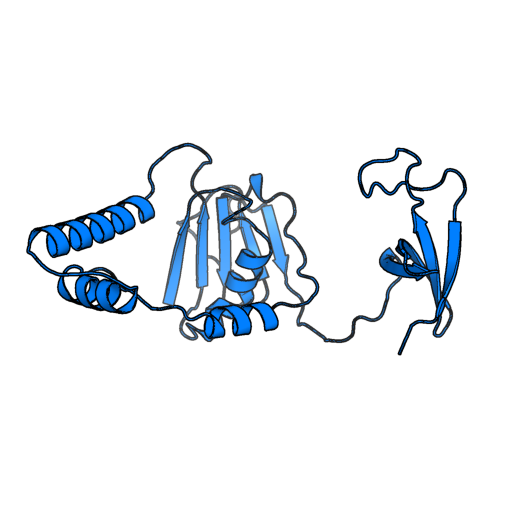CA 1
ATOM 1496 C C . ILE A 1 188 ? 31.782 9.571 -18.657 1.00 87.12 188 ILE A C 1
ATOM 1498 O O . ILE A 1 188 ? 32.099 8.829 -19.587 1.00 87.12 188 ILE A O 1
ATOM 1502 N N . ILE A 1 189 ? 32.657 10.356 -18.033 1.00 85.25 189 ILE A N 1
ATOM 1503 C CA . ILE A 1 189 ? 34.061 10.511 -18.415 1.00 85.25 189 ILE A CA 1
ATOM 1504 C C . ILE A 1 189 ? 34.927 10.312 -17.167 1.00 85.25 189 ILE A C 1
ATOM 1506 O O . ILE A 1 189 ? 35.271 11.267 -16.471 1.00 85.25 189 ILE A O 1
ATOM 1510 N N . GLY A 1 190 ? 35.304 9.062 -16.895 1.00 82.69 190 GLY A N 1
ATOM 1511 C CA . GLY A 1 190 ? 36.044 8.716 -15.679 1.00 82.69 190 GLY A CA 1
ATOM 1512 C C . GLY A 1 190 ? 35.193 8.959 -14.431 1.00 82.69 190 GLY A C 1
ATOM 1513 O O . GLY A 1 190 ? 34.105 8.404 -14.328 1.00 82.69 190 GLY A O 1
ATOM 1514 N N . GLU A 1 191 ? 35.684 9.797 -13.517 1.00 83.31 191 GLU A N 1
ATOM 1515 C CA . GLU A 1 191 ? 34.986 10.205 -12.282 1.00 83.31 191 GLU A CA 1
ATOM 1516 C C . GLU A 1 191 ? 34.092 11.445 -12.470 1.00 83.31 191 GLU A C 1
ATOM 1518 O O . GLU A 1 191 ? 33.515 11.953 -11.511 1.00 83.31 191 GLU A O 1
ATOM 1523 N N . ASP A 1 192 ? 33.948 11.931 -13.705 1.00 87.50 192 ASP A N 1
ATOM 1524 C CA . ASP A 1 192 ? 33.106 13.078 -14.019 1.00 87.50 192 ASP A CA 1
ATOM 1525 C C . ASP A 1 192 ? 31.903 12.670 -14.871 1.00 87.50 192 ASP A C 1
ATOM 1527 O O . ASP A 1 192 ? 31.963 11.761 -15.702 1.00 87.50 192 ASP A O 1
ATOM 1531 N N . ILE A 1 193 ? 30.821 13.426 -14.738 1.00 89.94 193 ILE A N 1
ATOM 1532 C CA . ILE A 1 193 ? 29.634 13.333 -15.584 1.00 89.94 193 ILE A CA 1
ATOM 1533 C C . ILE A 1 193 ? 29.481 14.596 -16.414 1.00 89.94 193 ILE A C 1
ATOM 1535 O O . ILE A 1 193 ? 29.720 15.711 -15.957 1.00 89.94 193 ILE A O 1
ATOM 1539 N N . LYS A 1 194 ? 29.044 14.437 -17.655 1.00 92.19 194 LYS A N 1
ATOM 1540 C CA . LYS A 1 194 ? 28.593 15.543 -18.490 1.00 92.19 194 LYS A CA 1
ATOM 1541 C C . LYS A 1 194 ? 27.082 15.617 -18.393 1.00 92.19 194 LYS A C 1
ATOM 1543 O O . LYS A 1 194 ? 26.391 14.654 -18.721 1.00 92.19 194 LYS A O 1
ATOM 1548 N N . VAL A 1 195 ? 26.577 16.758 -17.956 1.00 91.88 195 VAL A N 1
ATOM 1549 C CA . VAL A 1 195 ? 25.156 16.969 -17.686 1.00 91.88 195 VAL A CA 1
ATOM 1550 C C . VAL A 1 195 ? 24.639 18.053 -18.618 1.00 91.88 195 VAL A C 1
ATOM 1552 O O . VAL A 1 195 ? 25.243 19.119 -18.710 1.00 91.88 195 VAL A O 1
ATOM 1555 N N . ASN A 1 196 ? 23.537 17.776 -19.310 1.00 93.19 196 ASN A N 1
ATOM 1556 C CA . ASN A 1 196 ? 22.761 18.765 -20.050 1.00 93.19 196 ASN A CA 1
ATOM 1557 C C . ASN A 1 196 ? 2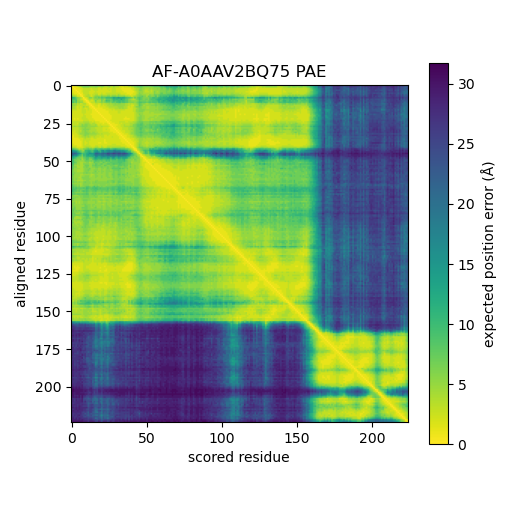1.723 19.382 -19.103 1.00 93.19 196 ASN A C 1
ATOM 1559 O O . ASN A 1 196 ? 20.873 18.666 -18.570 1.00 93.19 196 ASN A O 1
ATOM 1563 N N . PHE A 1 197 ? 21.795 20.687 -18.872 1.00 92.31 197 PHE A N 1
ATOM 1564 C CA . PHE A 1 197 ? 21.025 21.394 -17.855 1.00 92.31 197 PHE A CA 1
ATOM 1565 C C . PHE A 1 197 ? 19.751 22.037 -18.391 1.00 92.31 197 PHE A C 1
ATOM 1567 O O . PHE A 1 197 ? 19.659 22.494 -19.533 1.00 92.31 197 PHE A O 1
ATOM 1574 N N . MET A 1 198 ? 18.755 22.127 -17.511 1.00 90.69 198 MET A N 1
ATOM 1575 C CA . MET A 1 198 ? 17.589 22.973 -17.722 1.00 90.69 198 MET A CA 1
ATOM 1576 C C . MET A 1 198 ? 17.825 24.369 -17.134 1.00 90.69 198 MET A C 1
ATOM 1578 O O . MET A 1 198 ? 18.373 24.520 -16.044 1.00 90.69 198 MET A O 1
ATOM 1582 N N . ILE A 1 199 ? 17.315 25.400 -17.810 1.00 86.56 199 ILE A N 1
ATOM 1583 C CA . ILE A 1 199 ? 17.390 26.793 -17.354 1.00 86.56 199 ILE A CA 1
ATOM 1584 C C . ILE A 1 199 ? 16.088 27.225 -16.677 1.00 86.56 199 ILE A C 1
ATOM 1586 O O . ILE A 1 199 ? 14.992 26.812 -17.076 1.00 86.56 199 ILE A O 1
ATOM 1590 N N . ARG A 1 200 ? 16.178 28.116 -15.683 1.00 84.12 200 ARG A N 1
ATOM 1591 C CA . ARG A 1 200 ? 14.992 28.744 -15.082 1.00 84.12 200 ARG A CA 1
ATOM 1592 C C . ARG A 1 200 ? 14.247 29.577 -16.131 1.00 84.12 200 ARG A C 1
ATOM 1594 O O . ARG A 1 200 ? 14.833 30.388 -16.853 1.00 84.12 200 ARG A O 1
ATOM 1601 N N . ALA A 1 201 ? 12.932 29.406 -16.220 1.00 78.38 201 ALA A N 1
ATOM 1602 C CA . ALA A 1 201 ? 12.094 30.271 -17.038 1.00 78.38 201 ALA A CA 1
ATOM 1603 C C . ALA A 1 201 ? 11.995 31.662 -16.384 1.00 78.38 201 ALA A C 1
ATOM 1605 O O . ALA A 1 201 ? 11.699 31.776 -15.203 1.00 78.38 201 ALA A O 1
ATOM 1606 N N . ARG A 1 202 ? 12.233 32.733 -17.157 1.00 60.75 202 ARG A N 1
ATOM 1607 C CA . ARG A 1 202 ? 12.338 34.133 -16.681 1.00 60.75 202 ARG A CA 1
ATOM 1608 C C . ARG A 1 202 ? 11.049 34.755 -16.098 1.00 60.75 202 ARG A C 1
ATOM 1610 O O . ARG A 1 202 ? 11.004 35.969 -15.925 1.00 60.75 202 ARG A O 1
ATOM 1617 N N . GLN A 1 203 ? 9.995 33.988 -15.818 1.00 56.34 203 GLN A N 1
ATOM 1618 C CA . GLN A 1 203 ? 8.796 34.527 -15.168 1.00 56.34 203 GLN A CA 1
ATOM 1619 C C . GLN A 1 203 ? 8.924 34.404 -13.648 1.00 56.34 203 GLN A C 1
ATOM 1621 O O . GLN A 1 203 ? 9.207 33.335 -13.123 1.00 56.34 203 GLN A O 1
ATOM 1626 N N . GLN A 1 204 ? 8.745 35.536 -12.962 1.00 52.41 204 GLN A N 1
ATOM 1627 C CA . GLN A 1 204 ? 9.068 35.784 -11.548 1.00 52.41 204 GLN A CA 1
ATOM 1628 C C . GLN A 1 204 ? 8.221 35.015 -10.518 1.00 52.41 204 GLN A C 1
ATOM 1630 O O . GLN A 1 204 ? 8.241 35.343 -9.333 1.00 52.41 204 GLN A O 1
ATOM 1635 N N . SER A 1 205 ? 7.495 33.978 -10.916 1.00 53.09 205 SER A N 1
ATOM 1636 C CA . SER A 1 205 ? 6.843 33.093 -9.964 1.00 53.09 205 SER A CA 1
ATOM 1637 C C . SER A 1 205 ? 6.785 31.669 -10.502 1.00 53.09 205 SER A C 1
ATOM 1639 O O . SER A 1 205 ? 6.401 31.428 -11.643 1.00 53.09 205 SER A O 1
ATOM 1641 N N . VAL A 1 206 ? 7.128 30.736 -9.609 1.00 55.38 206 VAL A N 1
ATOM 1642 C CA . VAL A 1 206 ? 7.161 29.272 -9.755 1.00 55.38 206 VAL A CA 1
ATOM 1643 C C . VAL A 1 206 ? 8.494 28.710 -10.281 1.00 55.38 206 VAL A C 1
ATOM 1645 O O . VAL A 1 206 ? 9.022 29.155 -11.293 1.00 55.38 206 VAL A O 1
ATOM 1648 N N . ASN A 1 207 ? 9.022 27.703 -9.562 1.00 64.31 207 ASN A N 1
ATOM 1649 C CA . ASN A 1 207 ? 10.203 26.871 -9.861 1.00 64.31 207 ASN A CA 1
ATOM 1650 C C . ASN A 1 207 ? 10.066 26.121 -11.202 1.00 64.31 207 ASN A C 1
ATOM 1652 O O . ASN A 1 207 ? 9.978 24.895 -11.246 1.00 64.31 207 ASN A O 1
ATOM 1656 N N . HIS A 1 208 ? 9.986 26.858 -12.302 1.00 78.12 208 HIS A N 1
ATOM 1657 C CA . HIS A 1 208 ? 9.742 26.330 -13.630 1.00 78.12 208 HIS A CA 1
ATOM 1658 C C . HIS A 1 208 ? 11.052 26.290 -14.417 1.00 78.12 208 HIS A C 1
ATOM 1660 O O . HIS A 1 208 ? 11.632 27.327 -14.750 1.00 78.12 208 HIS A O 1
ATOM 1666 N N . PHE A 1 209 ? 11.507 25.079 -14.724 1.00 85.00 209 PHE A N 1
ATOM 1667 C CA . PHE A 1 209 ? 12.691 24.821 -15.535 1.00 85.00 209 PHE A CA 1
ATOM 1668 C C . PHE A 1 209 ? 12.273 24.447 -16.955 1.00 85.00 209 PHE A C 1
ATOM 1670 O O . PHE A 1 209 ? 11.269 23.766 -17.162 1.00 85.00 209 PHE A O 1
ATOM 1677 N N . LYS A 1 210 ? 13.043 24.886 -17.948 1.00 87.19 210 LYS A N 1
ATOM 1678 C CA . LYS A 1 210 ? 12.853 24.508 -19.350 1.00 87.19 210 LYS A CA 1
ATOM 1679 C C . LYS A 1 210 ? 14.181 24.148 -19.992 1.00 87.19 210 LYS A C 1
ATOM 1681 O O . LYS A 1 210 ? 15.219 24.686 -19.611 1.00 87.19 210 LYS A O 1
ATOM 1686 N N . TRP A 1 211 ? 14.133 23.295 -21.006 1.00 88.31 211 TRP A N 1
ATOM 1687 C CA . TRP A 1 211 ? 15.298 23.071 -21.849 1.00 88.31 211 TRP A CA 1
ATOM 1688 C C . TRP A 1 211 ? 15.683 24.376 -22.563 1.00 88.31 211 TRP A C 1
ATOM 1690 O O . TRP A 1 211 ? 14.802 25.065 -23.099 1.00 88.31 211 TRP A O 1
ATOM 1700 N N . PRO A 1 212 ? 16.964 24.772 -22.523 1.00 85.62 212 PRO A N 1
ATOM 1701 C CA . PRO A 1 212 ? 17.432 25.942 -23.246 1.00 85.62 212 PRO A CA 1
ATOM 1702 C C . PRO A 1 212 ? 17.363 25.697 -24.762 1.00 85.62 212 PRO A C 1
ATOM 1704 O O . PRO A 1 212 ? 17.411 24.563 -25.230 1.00 85.62 212 PRO A O 1
ATOM 1707 N N . LEU A 1 213 ? 17.227 26.776 -25.543 1.00 78.88 213 LEU A N 1
ATOM 1708 C CA . LEU A 1 213 ? 17.200 26.695 -27.015 1.00 78.88 213 LEU A CA 1
ATOM 1709 C C . LEU A 1 213 ? 18.534 26.199 -27.587 1.00 78.88 213 LEU A C 1
ATOM 1711 O O . LEU A 1 213 ? 18.551 25.497 -28.591 1.00 78.88 213 LEU A O 1
ATOM 1715 N N . ASN A 1 214 ? 19.631 26.560 -26.921 1.00 82.50 214 ASN A N 1
ATOM 1716 C CA . ASN A 1 214 ? 20.952 26.001 -27.157 1.00 82.50 214 ASN A CA 1
ATOM 1717 C C . ASN A 1 214 ? 21.269 25.080 -25.986 1.00 82.50 214 ASN A C 1
ATOM 1719 O O . ASN A 1 214 ? 21.078 25.491 -24.845 1.00 82.50 214 ASN A O 1
ATOM 1723 N N . THR A 1 215 ? 21.743 23.869 -26.261 1.00 82.31 215 THR A N 1
ATOM 1724 C CA . THR A 1 215 ? 22.130 22.904 -25.225 1.00 82.31 215 THR A CA 1
ATOM 1725 C C . THR A 1 215 ? 23.131 23.520 -24.255 1.00 82.31 215 THR A C 1
ATOM 1727 O O . THR A 1 215 ? 24.122 24.106 -24.696 1.00 82.31 215 THR A O 1
ATOM 1730 N N . ASP A 1 216 ? 22.882 23.355 -22.960 1.00 85.88 216 ASP A N 1
ATOM 1731 C CA . ASP A 1 216 ? 23.750 23.840 -21.89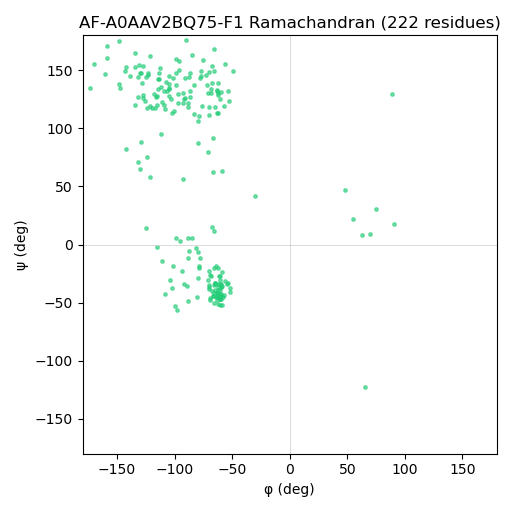2 1.00 85.88 216 ASP A CA 1
ATOM 1732 C C . ASP A 1 216 ? 24.375 22.633 -21.195 1.00 85.88 216 ASP A C 1
ATOM 1734 O O . ASP A 1 216 ? 23.743 21.984 -20.366 1.00 85.88 216 ASP A O 1
ATOM 1738 N N . CYS A 1 217 ? 25.586 22.268 -21.613 1.00 88.50 217 CYS A N 1
ATOM 1739 C CA . CYS A 1 217 ? 26.243 21.045 -21.169 1.00 88.50 217 CYS A CA 1
ATOM 1740 C C . CYS A 1 217 ? 27.496 21.377 -20.365 1.00 88.50 217 CYS A C 1
ATOM 1742 O O . CYS A 1 217 ? 28.444 21.930 -20.922 1.00 88.50 217 CYS A O 1
ATOM 1744 N N . GLN A 1 218 ? 27.547 20.946 -19.105 1.00 89.62 218 GLN A N 1
ATOM 1745 C CA . GLN A 1 218 ? 28.706 21.152 -18.237 1.00 89.62 218 GLN A CA 1
ATOM 1746 C C . GLN A 1 218 ? 29.216 19.821 -17.676 1.00 89.62 218 GLN A C 1
ATOM 1748 O O . GLN A 1 218 ? 28.446 18.899 -17.402 1.00 89.62 218 GLN A O 1
ATOM 1753 N N . ARG A 1 219 ? 30.540 19.719 -17.527 1.00 90.44 219 ARG A N 1
ATOM 1754 C CA . ARG A 1 219 ? 31.216 18.589 -16.881 1.00 90.44 219 ARG A CA 1
ATOM 1755 C C . ARG A 1 219 ? 31.285 18.833 -15.376 1.00 90.44 219 ARG A C 1
ATOM 1757 O O . ARG A 1 219 ? 31.751 19.892 -14.958 1.00 90.44 219 ARG A O 1
ATOM 1764 N N . ILE A 1 220 ? 30.818 17.867 -14.598 1.00 87.88 220 ILE A N 1
ATOM 1765 C CA . ILE A 1 220 ? 30.652 17.938 -13.149 1.00 87.88 220 ILE A CA 1
ATOM 1766 C C . ILE A 1 220 ? 31.352 16.725 -12.526 1.00 87.88 220 ILE A C 1
ATOM 1768 O O . ILE A 1 220 ? 31.081 15.606 -12.965 1.00 87.88 220 ILE A O 1
ATOM 1772 N N . PRO A 1 221 ? 32.224 16.912 -11.524 1.00 84.75 221 PRO A N 1
ATOM 1773 C CA . PRO A 1 221 ? 32.808 15.791 -10.803 1.00 84.75 221 PRO A CA 1
ATOM 1774 C C . PRO A 1 221 ? 31.743 15.068 -9.982 1.00 84.75 221 PRO A C 1
ATOM 1776 O O . PRO A 1 221 ? 30.885 15.704 -9.360 1.00 84.75 221 PRO A O 1
ATOM 1779 N N . ILE A 1 222 ? 31.792 13.739 -9.975 1.00 75.88 222 ILE A N 1
ATOM 1780 C CA . ILE A 1 222 ? 30.961 12.929 -9.088 1.00 75.88 222 ILE A CA 1
ATOM 1781 C C . ILE A 1 222 ? 31.503 13.149 -7.674 1.00 75.88 222 ILE A C 1
ATOM 1783 O O . ILE A 1 222 ? 32.633 12.778 -7.370 1.00 75.88 222 ILE A O 1
ATOM 1787 N N . ALA A 1 223 ? 30.730 13.818 -6.818 1.00 62.78 223 ALA A N 1
ATOM 1788 C CA . ALA A 1 223 ? 31.119 13.994 -5.425 1.00 62.78 223 ALA A CA 1
ATOM 1789 C C . ALA A 1 223 ? 31.149 12.622 -4.733 1.00 62.78 223 ALA A C 1
ATOM 1791 O O . ALA A 1 223 ? 30.120 11.947 -4.675 1.00 62.78 223 ALA A O 1
ATOM 1792 N N . SER A 1 224 ? 32.327 12.232 -4.244 1.00 45.19 224 SER A N 1
ATOM 1793 C CA . SER A 1 224 ? 32.535 11.113 -3.318 1.00 45.19 224 SER A CA 1
ATOM 1794 C C . SER A 1 224 ? 32.028 11.442 -1.919 1.00 45.19 224 SER A C 1
ATOM 1796 O O . SER A 1 224 ? 32.362 12.562 -1.458 1.00 45.19 224 SER A O 1
#

Mean predicted aligned error: 13.37 Å

Organism: NCBI:txid280406

Radius of gyration: 23.81 Å; Cα contacts (8 Å, |Δi|>4): 316; chains: 1; bounding box: 59×54×58 Å

Sequence (224 aa):
KQLHIISDSPTSQYRNKRNFYLFTKELVKYFPALTSATWNYTESGHGKGAPDGIGSVIKQSADKAVAEGNDIPDTDALFKVLKTRCPGVFTTMVSESDINEIEKAFPQFIKPLVGTMKVHQISWCKTKPLSIDARSLSCFQCKPDDCIHYHIKSHSYDEVVDNYDIGVNNWVAVRFEDEWFPGEVIEIIGEDIKVNFMIRARQQSVNHFKWPLNTDCQRIPIAS

pLDDT: mean 85.74, std 10.94, range [39.28, 97.0]

Foldseek 3Di:
DEEEAEDEQDCVPQVWLLNQQCVQPVVCVVPVVHFKYKYFYDDHDPDDDPVNVVVVQLVVQVVVCVVVPDDDPDPVSSVVSCVVRPVVDDDDDADPVNVVVSVVVDDPDGDIDPPSNQFRMWMAGPVQRFKIWTFSHDDPPDDRPDDPPRTDDMDGDDDPPVDCPPDAQDWDWDADPNDTWIFGFHDDDPQKTKTFTWDQDPDPDDRDTHRDPDTDIDIGGNDD

Secondary structure (DSSP, 8-state):
-EEEEEE---TTTTSSHHHHHIIIIIHHHH-TT-SEEEEEE--SSS---HHHHHHHHHHHHHHHHHHTT----SHHHHHHHHHHH-TTS------HHHHHHHHHHS-S-----TTGGG-SEEEEETTEEEEEEEESS---SS-TTT--TTEEEEEE-----S-----TT-EEEEEETTEEEEEEEEEEETTEEEEEEPEEPSSSSS--EE--SS--EEEEE---